Protein AF-0000000084022893 (afdb_homodimer)

Sequence (372 aa):
MKELNQHLAATLKRLRAEQGWSLDRCAQATGVSKAMLGQIERGESSPTVATLWKIAGGFNTSLSTFLEPVPEPGPGPLFRQPDRLRQQPAGDGMLVAPLFPFETRFGFEMMELTLLPGYQRQSDPHEPGVIEHVIVRQGELELLLEGHWQALAPGAAVRFNADQPHGYRNRSDSPVVFYNLIHYPAMKELNQHLAATLKRLRAEQGWSLDRCAQATGVSKAMLGQIERGESSPTVATLWKIAGGFNTSLSTFLEPVPEPGPGPLFRQPDRLRQQPAGDGMLVAPLFPFETRFGFEMMELTLLPGYQRQSDPHEPGVIEHVIVRQGELELLLEGHWQALAPGAAVRFNADQPHGYRNRSDSPVVFYNLIHYPA

Structure (mmCIF, N/CA/C/O backbone):
data_AF-0000000084022893-model_v1
#
loop_
_entity.id
_entity.type
_entity.pdbx_description
1 polymer 'XRE family transcriptional regulator'
#
loop_
_atom_site.group_PDB
_atom_site.id
_atom_site.type_symbol
_atom_site.label_atom_id
_atom_site.label_alt_id
_atom_site.label_comp_id
_atom_site.label_asym_id
_atom_site.label_entity_id
_atom_site.label_seq_id
_atom_site.pdbx_PDB_ins_code
_atom_site.Cartn_x
_atom_site.Cartn_y
_atom_site.Cartn_z
_atom_site.occupancy
_atom_site.B_iso_or_equiv
_atom_site.auth_seq_id
_atom_site.auth_comp_id
_atom_site.auth_asym_id
_atom_site.auth_atom_id
_atom_site.pdbx_PDB_model_num
ATOM 1 N N . MET A 1 1 ? 13.117 19.516 11.57 1 56.72 1 MET A N 1
ATOM 2 C CA . MET A 1 1 ? 11.93 20.281 11.945 1 56.72 1 MET A CA 1
ATOM 3 C C . MET A 1 1 ? 11.914 21.641 11.25 1 56.72 1 MET A C 1
ATOM 5 O O . MET A 1 1 ? 10.898 22.031 10.664 1 56.72 1 MET A O 1
ATOM 9 N N . LYS A 1 2 ? 13.102 22.234 11.219 1 61.09 2 LYS A N 1
ATOM 10 C CA . LYS A 1 2 ? 13.164 23.531 10.562 1 61.09 2 LYS A CA 1
ATOM 11 C C . LYS A 1 2 ? 12.922 23.406 9.062 1 61.09 2 LYS A C 1
ATOM 13 O O . LYS A 1 2 ? 12.18 24.203 8.477 1 61.09 2 LYS A O 1
ATOM 18 N N . GLU A 1 3 ? 13.414 22.344 8.602 1 77.44 3 GLU A N 1
ATOM 19 C CA . GLU A 1 3 ? 13.312 22.141 7.16 1 77.44 3 GLU A CA 1
ATOM 20 C C . GLU A 1 3 ? 11.891 21.781 6.75 1 77.44 3 GLU A C 1
ATOM 22 O O . GLU A 1 3 ? 11.391 22.266 5.734 1 77.44 3 GLU A O 1
ATOM 27 N N . LEU A 1 4 ? 11.219 21.031 7.578 1 81.75 4 LEU A N 1
ATOM 28 C CA . LEU A 1 4 ? 9.836 20.656 7.297 1 81.75 4 LEU A CA 1
ATOM 29 C C . LEU A 1 4 ? 8.922 21.875 7.359 1 81.75 4 LEU A C 1
ATOM 31 O O . LEU A 1 4 ? 8.086 22.078 6.473 1 81.75 4 LEU A O 1
ATOM 35 N N . ASN A 1 5 ? 9.148 22.703 8.328 1 85.44 5 ASN A N 1
ATOM 36 C CA . ASN A 1 5 ? 8.32 23.891 8.484 1 85.44 5 ASN A CA 1
ATOM 37 C C . ASN A 1 5 ? 8.5 24.859 7.324 1 85.44 5 ASN A C 1
ATOM 39 O O . ASN A 1 5 ? 7.535 25.484 6.879 1 85.44 5 ASN A O 1
ATOM 43 N N . GLN A 1 6 ? 9.703 24.922 6.941 1 89.12 6 GLN A N 1
ATOM 44 C CA . GLN A 1 6 ? 9.977 25.797 5.809 1 89.12 6 GLN A CA 1
ATOM 45 C C . GLN A 1 6 ? 9.289 25.297 4.543 1 89.12 6 GLN A C 1
ATOM 47 O O . GLN A 1 6 ? 8.703 26.062 3.791 1 89.12 6 GLN A O 1
ATOM 52 N N . HIS A 1 7 ? 9.383 24.047 4.332 1 91.38 7 HIS A N 1
ATOM 53 C CA . HIS A 1 7 ? 8.719 23.469 3.168 1 91.38 7 HIS A CA 1
ATOM 54 C C . HIS A 1 7 ? 7.207 23.641 3.25 1 91.38 7 HIS A C 1
ATOM 56 O O . HIS A 1 7 ? 6.562 24 2.262 1 91.38 7 HIS A O 1
ATOM 62 N N . LEU A 1 8 ? 6.719 23.406 4.402 1 91.81 8 LEU A N 1
ATOM 63 C CA . LEU A 1 8 ? 5.281 23.531 4.625 1 91.81 8 LEU A CA 1
ATOM 64 C C . LEU A 1 8 ? 4.809 24.953 4.324 1 91.81 8 LEU A C 1
ATOM 66 O O . LEU A 1 8 ? 3.814 25.141 3.621 1 91.81 8 LEU A O 1
ATOM 70 N N . ALA A 1 9 ? 5.559 25.844 4.867 1 94.25 9 ALA A N 1
ATOM 71 C CA . ALA A 1 9 ? 5.223 27.25 4.688 1 94.25 9 ALA A CA 1
ATOM 72 C C . ALA A 1 9 ? 5.262 27.625 3.211 1 94.25 9 ALA A C 1
ATOM 74 O O . ALA A 1 9 ? 4.316 28.234 2.695 1 94.25 9 ALA A O 1
ATOM 75 N N . ALA A 1 10 ? 6.285 27.266 2.566 1 95.31 10 ALA A N 1
ATOM 76 C CA . ALA A 1 10 ? 6.465 27.594 1.156 1 95.31 10 ALA A CA 1
ATOM 77 C C . ALA A 1 10 ? 5.383 26.938 0.298 1 95.31 10 ALA A C 1
ATOM 79 O O . ALA A 1 10 ? 4.871 27.562 -0.637 1 95.31 10 ALA A O 1
ATOM 80 N N . THR A 1 11 ? 5.074 25.734 0.589 1 95.5 11 THR A N 1
ATOM 81 C CA . THR A 1 11 ? 4.066 25 -0.163 1 95.5 11 THR A CA 1
ATOM 82 C C . THR A 1 11 ? 2.691 25.625 0.011 1 95.5 11 THR A C 1
ATOM 84 O O . THR A 1 11 ? 1.967 25.828 -0.966 1 95.5 11 THR A O 1
ATOM 87 N N . LEU A 1 12 ? 2.352 25.938 1.246 1 96.5 12 LEU A N 1
ATOM 88 C CA . LEU A 1 12 ? 1.066 26.578 1.516 1 96.5 12 LEU A CA 1
ATOM 89 C C . LEU A 1 12 ? 0.948 27.906 0.771 1 96.5 12 LEU A C 1
ATOM 91 O O . LEU A 1 12 ? -0.064 28.172 0.117 1 96.5 12 LEU A O 1
ATOM 95 N N . LYS A 1 13 ? 1.979 28.672 0.858 1 96.81 13 LYS A N 1
ATOM 96 C CA . LYS A 1 13 ? 1.992 29.969 0.178 1 96.81 13 LYS A CA 1
ATOM 97 C C . LYS A 1 13 ? 1.827 29.797 -1.329 1 96.81 13 LYS A C 1
ATOM 99 O O . LYS A 1 13 ? 1.038 30.5 -1.957 1 96.81 13 LYS A O 1
ATOM 104 N N . ARG A 1 14 ? 2.531 28.922 -1.866 1 97 14 ARG A N 1
ATOM 105 C CA . ARG A 1 14 ? 2.494 28.672 -3.303 1 97 14 ARG A CA 1
ATOM 106 C C . ARG A 1 14 ? 1.104 28.219 -3.746 1 97 14 ARG A C 1
ATOM 108 O O . ARG A 1 14 ? 0.551 28.766 -4.707 1 97 14 ARG A O 1
ATOM 115 N N . LEU A 1 15 ? 0.576 27.297 -3.084 1 97.12 15 LEU A N 1
ATOM 116 C CA . LEU A 1 15 ? -0.731 26.766 -3.457 1 97.12 15 LEU A CA 1
ATOM 117 C C . LEU A 1 15 ? -1.811 27.828 -3.316 1 97.12 15 LEU A C 1
ATOM 119 O O . LEU A 1 15 ? -2.691 27.938 -4.172 1 97.12 15 LEU A O 1
ATOM 123 N N . ARG A 1 16 ? -1.77 28.578 -2.199 1 97.81 16 ARG A N 1
ATOM 124 C CA . ARG A 1 16 ? -2.732 29.656 -2.006 1 97.81 16 ARG A CA 1
ATOM 125 C C . ARG A 1 16 ? -2.646 30.672 -3.141 1 97.81 16 ARG A C 1
ATOM 127 O O . ARG A 1 16 ? -3.672 31.094 -3.678 1 97.81 16 ARG A O 1
ATOM 134 N N . ALA A 1 17 ? -1.456 31.016 -3.537 1 97.62 17 ALA A N 1
ATOM 135 C CA . ALA A 1 17 ? -1.234 31.969 -4.633 1 97.62 17 ALA A CA 1
ATOM 136 C C . ALA A 1 17 ? -1.757 31.406 -5.953 1 97.62 17 ALA A C 1
ATOM 138 O O . ALA A 1 17 ? -2.379 32.125 -6.734 1 97.62 17 ALA A O 1
ATOM 139 N N . GLU A 1 18 ? -1.521 30.203 -6.195 1 97.5 18 GLU A N 1
ATOM 140 C CA . GLU A 1 18 ? -1.967 29.547 -7.426 1 97.5 18 GLU A CA 1
ATOM 141 C C . GLU A 1 18 ? -3.488 29.562 -7.535 1 97.5 18 GLU A C 1
ATOM 143 O O . GLU A 1 18 ? -4.035 29.641 -8.641 1 97.5 18 GLU A O 1
ATOM 148 N N . GLN A 1 19 ? -4.133 29.469 -6.422 1 97.06 19 GLN A N 1
ATOM 149 C CA . GLN A 1 19 ? -5.59 29.469 -6.398 1 97.06 19 GLN A CA 1
ATOM 150 C C . GLN A 1 19 ? -6.141 30.891 -6.387 1 97.06 19 GLN A C 1
ATOM 152 O O . GLN A 1 19 ? -7.352 31.094 -6.527 1 97.06 19 GLN A O 1
ATOM 157 N N . GLY A 1 20 ? -5.207 31.828 -6.121 1 97.56 20 GLY A N 1
ATOM 158 C CA . GLY A 1 20 ? -5.629 33.219 -5.98 1 97.56 20 GLY A CA 1
ATOM 159 C C . GLY A 1 20 ? -6.414 33.469 -4.707 1 97.56 20 GLY A C 1
ATOM 160 O O . GLY A 1 20 ? -7.297 34.344 -4.68 1 97.56 20 GLY A O 1
ATOM 161 N N . TRP A 1 21 ? -6.184 32.75 -3.744 1 97.81 21 TRP A N 1
ATOM 162 C CA . TRP A 1 21 ? -6.961 32.844 -2.516 1 97.81 21 TRP A CA 1
ATOM 163 C C . TRP A 1 21 ? -6.344 33.844 -1.555 1 97.81 21 TRP A C 1
ATOM 165 O O . TRP A 1 21 ? -5.121 33.906 -1.403 1 97.81 21 TRP A O 1
ATOM 175 N N . SER A 1 22 ? -7.168 34.625 -0.933 1 97.94 22 SER A N 1
ATOM 176 C CA . SER A 1 22 ? -6.777 35.312 0.301 1 97.94 22 SER A CA 1
ATO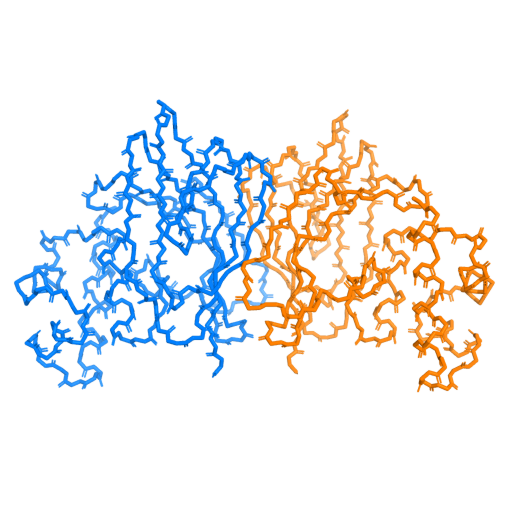M 177 C C . SER A 1 22 ? -6.66 34.312 1.457 1 97.94 22 SER A C 1
ATOM 179 O O . SER A 1 22 ? -7.051 33.156 1.331 1 97.94 22 SER A O 1
ATOM 181 N N . LEU A 1 23 ? -6.102 34.781 2.533 1 97.56 23 LEU A N 1
ATOM 182 C CA . LEU A 1 23 ? -6.055 33.938 3.715 1 97.56 23 LEU A CA 1
ATOM 183 C C . LEU A 1 23 ? -7.461 33.562 4.188 1 97.56 23 LEU A C 1
ATOM 185 O O . LEU A 1 23 ? -7.699 32.469 4.676 1 97.56 23 LEU A O 1
ATOM 189 N N . ASP A 1 24 ? -8.352 34.531 4.039 1 97.81 24 ASP A N 1
ATOM 190 C CA . ASP A 1 24 ? -9.734 34.312 4.43 1 97.81 24 ASP A CA 1
ATOM 191 C C . ASP A 1 24 ? -10.383 33.219 3.566 1 97.81 24 ASP A C 1
ATOM 193 O O . ASP A 1 24 ? -11.047 32.312 4.082 1 97.81 24 ASP A O 1
ATOM 197 N N . ARG A 1 25 ? -10.242 33.344 2.336 1 97.88 25 ARG A N 1
ATOM 198 C CA . ARG A 1 25 ? -10.789 32.344 1.421 1 97.88 25 ARG A CA 1
ATOM 199 C C . ARG A 1 25 ? -10.164 30.984 1.668 1 97.88 25 ARG A C 1
ATOM 201 O O . ARG A 1 25 ? -10.852 29.953 1.615 1 97.88 25 ARG A O 1
ATOM 208 N N . CYS A 1 26 ? -8.906 30.938 1.892 1 98.06 26 CYS A N 1
ATOM 209 C CA . CYS A 1 26 ? -8.195 29.703 2.197 1 98.06 26 CYS A CA 1
ATOM 210 C C . CYS A 1 26 ? -8.75 29.062 3.457 1 98.06 26 CYS A C 1
ATOM 212 O O . CYS A 1 26 ? -8.938 27.844 3.496 1 98.06 26 CYS A O 1
ATOM 214 N N . ALA A 1 27 ? -8.977 29.828 4.438 1 98.06 27 ALA A N 1
ATOM 215 C CA . ALA A 1 27 ? -9.547 29.344 5.691 1 98.06 27 ALA A CA 1
ATOM 216 C C . ALA A 1 27 ? -10.891 28.656 5.453 1 98.06 27 ALA A C 1
ATOM 218 O O . ALA A 1 27 ? -11.164 27.594 6.016 1 98.06 27 ALA A O 1
ATOM 219 N N . GLN A 1 28 ? -11.672 29.219 4.613 1 97.19 28 GLN A N 1
ATOM 220 C CA . GLN A 1 28 ? -12.977 28.656 4.285 1 97.19 28 GLN A CA 1
ATOM 221 C C . GLN A 1 28 ? -12.828 27.328 3.541 1 97.19 28 GLN A C 1
ATOM 223 O O . GLN A 1 28 ? -13.539 26.375 3.826 1 97.19 28 GLN A O 1
ATOM 228 N N . ALA A 1 29 ? -11.906 27.328 2.688 1 95.94 29 ALA A N 1
ATOM 229 C CA . ALA A 1 29 ? -11.711 26.156 1.841 1 95.94 29 ALA A CA 1
ATOM 230 C C . ALA A 1 29 ? -11.125 25 2.639 1 95.94 29 ALA A C 1
ATOM 232 O O . ALA A 1 29 ? -11.406 23.828 2.35 1 95.94 29 ALA A O 1
ATOM 233 N N . THR A 1 30 ? -10.312 25.25 3.623 1 95.38 30 THR A N 1
ATOM 234 C CA . THR A 1 30 ? -9.555 24.219 4.316 1 95.38 30 THR A CA 1
ATOM 235 C C . THR A 1 30 ? -10.203 23.875 5.652 1 95.38 30 THR A C 1
ATOM 237 O O . THR A 1 30 ? -9.914 22.828 6.242 1 95.38 30 THR A O 1
ATOM 240 N N . GLY A 1 31 ? -11 24.797 6.184 1 94.44 31 GLY A N 1
ATOM 241 C CA . GLY A 1 31 ? -11.562 24.625 7.516 1 94.44 31 GLY A CA 1
ATOM 242 C C . GLY A 1 31 ? -10.562 24.922 8.625 1 94.44 31 GLY A C 1
ATOM 243 O O . GLY A 1 31 ? -10.766 24.516 9.766 1 94.44 31 GLY A O 1
ATOM 244 N N . VAL A 1 32 ? -9.453 25.531 8.312 1 95.81 32 VAL A N 1
ATOM 245 C CA . VAL A 1 32 ? -8.43 25.953 9.266 1 95.81 32 VAL A CA 1
ATOM 246 C C . VAL A 1 32 ? -8.492 27.469 9.461 1 95.81 32 VAL A C 1
ATOM 248 O O . VAL A 1 32 ? -8.734 28.219 8.5 1 95.81 32 VAL A O 1
ATOM 251 N N . SER A 1 33 ? -8.266 27.891 10.602 1 96.5 33 SER A N 1
ATOM 252 C CA . SER A 1 33 ? -8.445 29.312 10.898 1 96.5 33 SER A CA 1
ATOM 253 C C . SER A 1 33 ? -7.445 30.156 10.125 1 96.5 33 SER A C 1
ATOM 255 O O . SER A 1 33 ? -6.332 29.719 9.836 1 96.5 33 SER A O 1
ATOM 257 N N . LYS A 1 34 ? -7.883 31.359 9.836 1 97.44 34 LYS A N 1
ATOM 258 C CA . LYS A 1 34 ? -7.027 32.344 9.156 1 97.44 34 LYS A CA 1
ATOM 259 C C . LYS A 1 34 ? -5.75 32.594 9.953 1 97.44 34 LYS A C 1
ATOM 261 O O . LYS A 1 34 ? -4.66 32.656 9.383 1 97.44 34 LYS A O 1
ATOM 266 N N . ALA A 1 35 ? -5.914 32.75 11.188 1 96.94 35 ALA A N 1
ATOM 267 C CA . ALA A 1 35 ? -4.773 33 12.07 1 96.94 35 ALA A CA 1
ATOM 268 C C . ALA A 1 35 ? -3.746 31.859 11.977 1 96.94 35 ALA A C 1
ATOM 270 O O . ALA A 1 35 ? -2.551 32.125 11.805 1 96.94 35 ALA A O 1
ATOM 271 N N . MET A 1 36 ? -4.191 30.688 12.031 1 95.44 36 MET A N 1
ATOM 272 C CA . MET A 1 36 ? -3.303 29.531 11.969 1 95.44 36 MET A CA 1
ATOM 273 C C . MET A 1 36 ? -2.617 29.438 10.609 1 95.44 36 MET A C 1
ATOM 275 O O . MET A 1 36 ? -1.411 29.203 10.531 1 95.44 36 MET A O 1
ATOM 279 N N . LEU A 1 37 ? -3.385 29.547 9.594 1 97.44 37 LEU A N 1
ATOM 280 C CA . LEU A 1 37 ? -2.822 29.531 8.25 1 97.44 37 LEU A CA 1
ATOM 281 C C . LEU A 1 37 ? -1.731 30.578 8.094 1 97.44 37 LEU A C 1
ATOM 283 O O . LEU A 1 37 ? -0.674 30.312 7.523 1 97.44 37 LEU A O 1
ATOM 287 N N . GLY A 1 38 ? -1.995 31.75 8.578 1 96.81 38 GLY A N 1
ATOM 288 C CA . GLY A 1 38 ? -1 32.812 8.547 1 96.81 38 GLY A CA 1
ATOM 289 C C . GLY A 1 38 ? 0.28 32.438 9.281 1 96.81 38 GLY A C 1
ATOM 290 O O . GLY A 1 38 ? 1.378 32.688 8.773 1 96.81 38 GLY A O 1
ATOM 291 N N . GLN A 1 39 ? 0.126 31.891 10.422 1 96 39 GLN A N 1
ATOM 292 C CA . GLN A 1 39 ? 1.279 31.484 11.219 1 96 39 GLN A CA 1
ATOM 293 C C . GLN A 1 39 ? 2.092 30.406 10.5 1 96 39 GLN A C 1
ATOM 295 O O . GLN A 1 39 ? 3.324 30.422 10.547 1 96 39 GLN A O 1
ATOM 300 N N . ILE A 1 40 ? 1.383 29.484 9.906 1 94.12 40 ILE A N 1
ATOM 301 C CA . ILE A 1 40 ? 2.045 28.422 9.172 1 94.12 40 ILE A CA 1
ATOM 302 C C . ILE A 1 40 ? 2.84 29 8.008 1 94.12 40 ILE A C 1
ATOM 304 O O . ILE A 1 40 ? 4.004 28.656 7.809 1 94.12 40 ILE A O 1
ATOM 308 N N . GLU A 1 41 ? 2.244 29.938 7.297 1 95.56 41 GLU A N 1
ATOM 309 C CA . GLU A 1 41 ? 2.893 30.531 6.129 1 95.56 41 GLU A CA 1
ATOM 310 C C . GLU A 1 41 ? 4.125 31.328 6.535 1 95.56 41 GLU A C 1
ATOM 312 O O . GLU A 1 41 ? 5.062 31.484 5.746 1 95.56 41 GLU A O 1
ATOM 317 N N . ARG A 1 42 ? 4.055 31.812 7.723 1 94.06 42 ARG A N 1
ATOM 318 C CA . ARG A 1 42 ? 5.184 32.594 8.203 1 94.06 42 ARG A CA 1
ATOM 319 C C . ARG A 1 42 ? 6.215 31.719 8.898 1 94.06 42 ARG A C 1
ATOM 321 O O . ARG A 1 42 ? 7.215 32.219 9.414 1 94.06 42 ARG A O 1
ATOM 328 N N . GLY A 1 43 ? 5.953 30.438 8.969 1 90 43 GLY A N 1
ATOM 329 C CA . GLY A 1 43 ? 6.875 29.516 9.594 1 90 43 GLY A CA 1
ATOM 330 C C . GLY A 1 43 ? 6.867 29.578 11.109 1 90 43 GLY A C 1
ATOM 331 O O . GLY A 1 43 ? 7.812 29.141 11.758 1 90 43 GLY A O 1
ATOM 332 N N . GLU A 1 44 ? 5.812 30.094 11.711 1 89.81 44 GLU A N 1
ATOM 333 C CA . GLU A 1 44 ? 5.742 30.344 13.148 1 89.81 44 GLU A CA 1
ATOM 334 C C . GLU A 1 44 ? 5.039 29.203 13.875 1 89.81 44 GLU A C 1
ATOM 336 O O . GLU A 1 44 ? 5.074 29.125 15.102 1 89.81 44 GLU A O 1
ATOM 341 N N . SER A 1 45 ? 4.316 28.453 13.117 1 85.88 45 SER A N 1
ATOM 342 C CA . SER A 1 45 ? 3.584 27.344 13.695 1 85.88 45 SER A CA 1
ATOM 343 C C . SER A 1 45 ? 3.781 26.062 12.883 1 85.88 45 SER A C 1
ATOM 345 O O . SER A 1 45 ? 3.914 26.125 11.656 1 85.88 45 SER A O 1
ATOM 347 N N . SER A 1 46 ? 3.93 25 13.609 1 84.81 46 SER A N 1
ATOM 348 C CA . SER A 1 46 ? 3.947 23.688 12.977 1 84.81 46 SER A CA 1
ATOM 349 C C . SER A 1 46 ? 2.609 22.969 13.148 1 84.81 46 SER A C 1
ATOM 351 O O . SER A 1 46 ? 2.207 22.656 14.273 1 84.81 46 SER A O 1
ATOM 353 N N . PRO A 1 47 ? 2 22.781 12.008 1 90.19 47 PRO A N 1
ATOM 354 C CA . PRO A 1 47 ? 0.692 22.141 12.125 1 90.19 47 PRO A CA 1
ATOM 355 C C . PRO A 1 47 ? 0.798 20.656 12.5 1 90.19 47 PRO A C 1
ATOM 357 O O . PRO A 1 47 ? 1.832 20.031 12.258 1 90.19 47 PRO A O 1
ATOM 360 N N . THR A 1 48 ? -0.298 20.188 13.148 1 87.38 48 THR A N 1
ATOM 361 C CA . THR A 1 48 ? -0.438 18.75 13.367 1 87.38 48 THR A CA 1
ATOM 362 C C . THR A 1 48 ? -0.712 18.031 12.047 1 87.38 48 THR A C 1
ATOM 364 O O . THR A 1 48 ? -1.039 18.656 11.039 1 87.38 48 THR A O 1
ATOM 367 N N . VAL A 1 49 ? -0.59 16.703 12.078 1 87.94 49 VAL A N 1
ATOM 368 C CA . VAL A 1 49 ? -0.902 15.906 10.898 1 87.94 49 VAL A CA 1
ATOM 369 C C . VAL A 1 49 ? -2.371 16.094 10.523 1 87.94 49 VAL A C 1
ATOM 371 O O . VAL A 1 49 ? -2.711 16.188 9.344 1 87.94 49 VAL A O 1
ATOM 374 N N . ALA A 1 50 ? -3.219 16.156 11.484 1 86.31 50 ALA A N 1
ATOM 375 C CA . ALA A 1 50 ? -4.648 16.359 11.25 1 86.31 50 ALA A CA 1
ATOM 376 C C . ALA A 1 50 ? -4.906 17.672 10.523 1 86.31 50 ALA A C 1
ATOM 378 O O . ALA A 1 50 ? -5.68 17.719 9.562 1 86.31 50 ALA A O 1
ATOM 379 N N . THR A 1 51 ? -4.281 18.688 10.953 1 89.88 51 THR A N 1
ATOM 380 C CA . THR A 1 51 ? -4.418 20 10.336 1 89.88 51 THR A CA 1
ATOM 381 C C . THR A 1 51 ? -3.895 19.969 8.898 1 89.88 51 THR A C 1
ATOM 383 O O . THR A 1 51 ? -4.52 20.531 7.996 1 89.88 51 THR A O 1
ATOM 386 N N . LEU A 1 52 ? -2.789 19.344 8.734 1 91.38 52 LEU A N 1
ATOM 387 C CA . LEU A 1 52 ? -2.209 19.234 7.398 1 91.38 52 LEU A CA 1
ATOM 388 C C . LEU A 1 52 ? -3.148 18.5 6.453 1 91.38 52 LEU A C 1
ATOM 390 O O . LEU A 1 52 ? -3.266 18.859 5.277 1 91.38 52 LEU A O 1
ATOM 394 N N . TRP A 1 53 ? -3.787 17.5 6.945 1 90.94 53 TRP A N 1
ATOM 395 C CA . TRP A 1 53 ? -4.75 16.766 6.129 1 90.94 53 TRP A CA 1
ATOM 396 C C . TRP A 1 53 ? -5.914 17.656 5.723 1 90.94 53 TRP A C 1
ATOM 398 O O . TRP A 1 53 ? -6.402 17.578 4.594 1 90.94 53 TRP A O 1
ATOM 408 N N . LYS A 1 54 ? -6.359 18.484 6.633 1 91.5 54 LYS A N 1
ATOM 409 C CA . LYS A 1 54 ? -7.41 19.453 6.309 1 91.5 54 LYS A CA 1
ATOM 410 C C . LYS A 1 54 ? -6.965 20.406 5.199 1 91.5 54 LYS A C 1
ATOM 412 O O . LYS A 1 54 ? -7.707 20.641 4.246 1 91.5 54 LYS A O 1
ATOM 417 N N . ILE A 1 55 ? -5.797 20.891 5.43 1 94.69 55 ILE A N 1
ATOM 418 C CA . ILE A 1 55 ? -5.258 21.828 4.453 1 94.69 55 ILE A CA 1
ATOM 419 C C . ILE A 1 55 ? -5.137 21.141 3.092 1 94.69 55 ILE A C 1
ATOM 421 O O . ILE A 1 55 ? -5.566 21.688 2.074 1 94.69 55 ILE A O 1
ATOM 425 N N . ALA A 1 56 ? -4.578 20 3.074 1 94.81 56 ALA A N 1
ATOM 426 C CA . ALA A 1 56 ? -4.434 19.234 1.834 1 94.81 56 ALA A CA 1
ATOM 427 C C . ALA A 1 56 ? -5.785 19.016 1.164 1 94.81 56 ALA A C 1
ATOM 429 O O . ALA A 1 56 ? -5.918 19.172 -0.052 1 94.81 56 ALA A O 1
ATOM 430 N N . GLY A 1 57 ? -6.742 18.656 1.93 1 92.69 57 GLY A N 1
ATOM 431 C CA . GLY A 1 57 ? -8.086 18.469 1.406 1 92.69 57 GLY A CA 1
ATOM 432 C C . GLY A 1 57 ? -8.656 19.734 0.766 1 92.69 57 GLY A C 1
ATOM 433 O O . GLY A 1 57 ? -9.219 19.672 -0.326 1 92.69 57 GLY A O 1
ATOM 434 N N . GLY A 1 58 ? -8.508 20.797 1.444 1 93.69 58 GLY A N 1
ATOM 435 C CA . GLY A 1 58 ? -8.992 22.062 0.921 1 93.69 58 GLY A CA 1
ATOM 436 C C . GLY A 1 58 ? -8.391 22.422 -0.421 1 93.69 58 GLY A C 1
ATOM 437 O O . GLY A 1 58 ? -9.047 23.062 -1.251 1 93.69 58 GLY A O 1
ATOM 438 N N . PHE A 1 59 ? -7.145 22.047 -0.601 1 95.5 59 PHE A N 1
ATOM 439 C CA . PHE A 1 59 ? -6.449 22.359 -1.847 1 95.5 59 PHE A CA 1
ATOM 440 C C . PHE A 1 59 ? -6.613 21.219 -2.85 1 95.5 59 PHE A C 1
ATOM 442 O O . PHE A 1 59 ? -6.059 21.266 -3.947 1 95.5 59 PHE A O 1
ATOM 449 N N . ASN A 1 60 ? -7.363 20.172 -2.477 1 92.62 60 ASN A N 1
ATOM 450 C CA . ASN A 1 60 ? -7.535 18.984 -3.314 1 92.62 60 ASN A CA 1
ATOM 451 C C . ASN A 1 60 ? -6.195 18.406 -3.742 1 92.62 60 ASN A C 1
ATOM 453 O O . ASN A 1 60 ? -5.969 18.156 -4.93 1 92.62 60 ASN A O 1
ATOM 457 N N . THR A 1 61 ? -5.336 18.234 -2.777 1 93.94 61 THR A N 1
ATOM 458 C CA . THR A 1 61 ? -4.023 17.641 -3.016 1 93.94 61 THR A CA 1
ATOM 459 C C . THR A 1 61 ? -3.686 16.625 -1.937 1 93.94 61 THR A C 1
ATOM 461 O O . THR A 1 61 ? -4.496 16.359 -1.044 1 93.94 61 THR A O 1
ATOM 464 N N . SER A 1 62 ? -2.553 16.016 -2.061 1 94.12 62 SER A N 1
ATOM 465 C CA . SER A 1 62 ? -2.154 14.93 -1.163 1 94.12 62 SER A CA 1
ATOM 466 C C . SER A 1 62 ? -1.458 15.477 0.08 1 94.12 62 SER A C 1
ATOM 468 O O . SER A 1 62 ? -0.921 16.578 0.064 1 94.12 62 SER A O 1
ATOM 470 N N . LEU A 1 63 ? -1.473 14.75 1.183 1 93.25 63 LEU A N 1
ATOM 471 C CA . LEU A 1 63 ? -0.737 15.094 2.395 1 93.25 63 LEU A CA 1
ATOM 472 C C . LEU A 1 63 ? 0.757 15.203 2.111 1 93.25 63 LEU A C 1
ATOM 474 O O . LEU A 1 63 ? 1.422 16.125 2.605 1 93.25 63 LEU A O 1
ATOM 478 N N . SER A 1 64 ? 1.276 14.266 1.291 1 94.19 64 SER A N 1
ATOM 479 C CA . SER A 1 64 ? 2.713 14.211 1.037 1 94.19 64 SER A CA 1
ATOM 480 C C . SER A 1 64 ? 3.201 15.477 0.335 1 94.19 64 SER A C 1
ATOM 482 O O . SER A 1 64 ? 4.371 15.844 0.453 1 94.19 64 SER A O 1
ATOM 484 N N . THR A 1 65 ? 2.322 16.188 -0.355 1 93.25 65 THR A N 1
ATOM 485 C CA . THR A 1 65 ? 2.648 17.453 -0.983 1 93.25 65 THR A CA 1
ATOM 486 C C . THR A 1 65 ? 3.182 18.453 0.048 1 93.25 65 THR A C 1
ATOM 488 O O . THR A 1 65 ? 4.059 19.266 -0.257 1 93.25 65 THR A O 1
ATOM 491 N N . PHE A 1 66 ? 2.732 18.359 1.279 1 92.31 66 PHE A N 1
ATOM 492 C CA . PHE A 1 66 ? 3.105 19.297 2.328 1 92.31 66 PHE A CA 1
ATOM 493 C C . PHE A 1 66 ? 4.27 18.766 3.15 1 92.31 66 PHE A C 1
ATOM 495 O O . PHE A 1 66 ? 4.914 19.516 3.891 1 92.31 66 PHE A O 1
ATOM 502 N N . LEU A 1 67 ? 4.531 17.469 3.051 1 90.5 67 LEU A N 1
ATOM 503 C CA . LEU A 1 67 ? 5.531 16.859 3.916 1 90.5 67 LEU A CA 1
ATOM 504 C C . LEU A 1 67 ? 6.91 16.891 3.26 1 90.5 67 LEU A C 1
ATOM 506 O O . LEU A 1 67 ? 7.926 16.969 3.949 1 90.5 67 LEU A O 1
ATOM 510 N N . GLU A 1 68 ? 6.969 16.734 2.002 1 87.31 68 GLU A N 1
ATOM 511 C CA . GLU A 1 68 ? 8.242 16.703 1.294 1 87.31 68 GLU A CA 1
ATOM 512 C C . GLU A 1 68 ? 8.07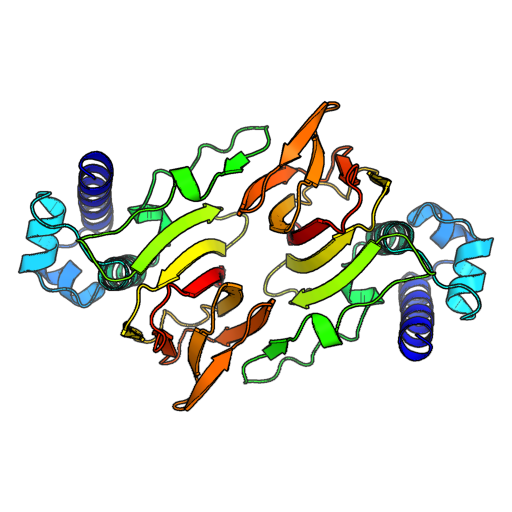 17.062 -0.177 1 87.31 68 GLU A C 1
ATOM 514 O O . GLU A 1 68 ? 6.965 16.953 -0.721 1 87.31 68 GLU A O 1
ATOM 519 N N . PRO A 1 69 ? 9.172 17.484 -0.74 1 81.75 69 PRO A N 1
ATOM 520 C CA . PRO A 1 69 ? 9.109 17.703 -2.188 1 81.75 69 PRO A CA 1
ATOM 521 C C . PRO A 1 69 ? 8.875 16.406 -2.967 1 81.75 69 PRO A C 1
ATOM 523 O O . PRO A 1 69 ? 9.305 15.328 -2.529 1 81.75 69 PRO A O 1
ATOM 526 N N . VAL A 1 70 ? 8.102 16.516 -4.09 1 73.06 70 VAL A N 1
ATOM 527 C CA . VAL A 1 70 ? 7.898 15.359 -4.945 1 73.06 70 VAL A CA 1
ATOM 528 C C . VAL A 1 70 ? 9.242 14.828 -5.434 1 73.06 70 VAL A C 1
ATOM 530 O O . VAL A 1 70 ? 10.062 15.586 -5.961 1 73.06 70 VAL A O 1
ATOM 533 N N . PRO A 1 71 ? 9.367 13.586 -5.074 1 71.31 71 PRO A N 1
ATOM 534 C CA . PRO A 1 71 ? 10.625 13.031 -5.582 1 71.31 71 PRO A CA 1
ATOM 535 C C . PRO A 1 71 ? 10.734 13.102 -7.102 1 71.31 71 PRO A C 1
ATOM 537 O O . PRO A 1 71 ? 9.727 12.93 -7.801 1 71.31 71 PRO A O 1
ATOM 540 N N . GLU A 1 72 ? 11.766 13.68 -7.645 1 67.62 72 GLU A N 1
ATOM 541 C CA . GLU A 1 72 ? 11.969 13.68 -9.086 1 67.62 72 GLU A CA 1
ATOM 542 C C . GLU A 1 72 ? 11.969 12.258 -9.641 1 67.62 72 GLU A C 1
ATOM 544 O O . GLU A 1 72 ? 12.57 11.359 -9.062 1 67.62 72 GLU A O 1
ATOM 549 N N . PRO A 1 73 ? 10.961 12.055 -10.547 1 65.25 73 PRO A N 1
ATOM 550 C CA . PRO A 1 73 ? 10.984 10.727 -11.164 1 65.25 73 PRO A CA 1
ATOM 551 C C . PRO A 1 73 ? 12.359 10.344 -11.695 1 65.25 73 PRO A C 1
ATOM 553 O O . PRO A 1 73 ? 12.984 11.117 -12.422 1 65.25 73 PRO A O 1
ATOM 556 N N . GLY A 1 74 ? 13.094 9.664 -10.906 1 62.97 74 GLY A N 1
ATOM 557 C CA . GLY A 1 74 ? 14.305 9.109 -11.5 1 62.97 74 GLY A CA 1
ATOM 558 C C . GLY A 1 74 ? 14.117 7.699 -12.031 1 62.97 74 GLY A C 1
ATOM 559 O O . GLY A 1 74 ? 13.086 7.07 -11.789 1 62.97 74 GLY A O 1
ATOM 560 N N . PRO A 1 75 ? 14.961 7.32 -13.086 1 67.56 75 PRO A N 1
ATOM 561 C CA . PRO A 1 75 ? 14.836 6.004 -13.719 1 67.56 75 PRO A CA 1
ATOM 562 C C . PRO A 1 75 ? 15.031 4.852 -12.734 1 67.56 75 PRO A C 1
ATOM 564 O O . PRO A 1 75 ? 14.602 3.73 -13.008 1 67.56 75 PRO A O 1
ATOM 567 N N . GLY A 1 76 ? 15.5 5.156 -11.578 1 85.25 76 GLY A N 1
ATOM 568 C CA . GLY A 1 76 ? 15.867 4.051 -10.711 1 85.25 76 GLY A CA 1
ATOM 569 C C . GLY A 1 76 ? 14.891 3.828 -9.578 1 85.25 76 GLY A C 1
ATOM 570 O O . GLY A 1 76 ? 13.844 4.48 -9.508 1 85.25 76 GLY A O 1
ATOM 571 N N . PRO A 1 77 ? 15.219 2.768 -8.836 1 93.19 77 PRO A N 1
ATOM 572 C CA . PRO A 1 77 ? 14.375 2.461 -7.676 1 93.19 77 PRO A CA 1
ATOM 573 C C . PRO A 1 77 ? 14.383 3.576 -6.633 1 93.19 77 PRO A C 1
ATOM 575 O O . PRO A 1 77 ? 15.359 4.328 -6.531 1 93.19 77 PRO A O 1
ATOM 578 N N . LEU A 1 78 ? 13.305 3.822 -6.055 1 93.44 78 LEU A N 1
ATOM 579 C CA . LEU A 1 78 ? 13.188 4.727 -4.914 1 93.44 78 LEU A CA 1
ATOM 580 C C . LEU A 1 78 ? 13.289 3.959 -3.602 1 93.44 78 LEU A C 1
ATOM 582 O O . LEU A 1 78 ? 12.438 3.119 -3.301 1 93.44 78 LEU A O 1
ATOM 586 N N . PHE A 1 79 ? 14.344 4.199 -2.793 1 94.44 79 PHE A N 1
ATOM 587 C CA . PHE A 1 79 ? 14.523 3.572 -1.487 1 94.44 79 PHE A CA 1
ATOM 588 C C . PHE A 1 79 ? 14.109 4.52 -0.37 1 94.44 79 PHE A C 1
ATOM 590 O O . PHE A 1 79 ? 14.477 5.695 -0.376 1 94.44 79 PHE A O 1
ATOM 597 N N . ARG A 1 80 ? 13.336 3.979 0.566 1 95 80 ARG A N 1
ATOM 598 C CA . ARG A 1 80 ? 12.852 4.766 1.696 1 95 80 ARG A CA 1
ATOM 599 C C . ARG A 1 80 ? 13.086 4.031 3.014 1 95 80 ARG A C 1
ATOM 601 O O . ARG A 1 80 ? 12.898 2.816 3.094 1 95 80 ARG A O 1
ATOM 608 N N . GLN A 1 81 ? 13.469 4.781 4.008 1 94.12 81 GLN A N 1
ATOM 609 C CA . GLN A 1 81 ? 13.633 4.277 5.367 1 94.12 81 GLN A CA 1
ATOM 610 C C . GLN A 1 81 ? 12.789 5.078 6.355 1 94.12 81 GLN A C 1
ATOM 612 O O . GLN A 1 81 ? 13.055 6.258 6.59 1 94.12 81 GLN A O 1
ATOM 617 N N . PRO A 1 82 ? 11.828 4.359 6.926 1 92.31 82 PRO A N 1
ATOM 618 C CA . PRO A 1 82 ? 10.906 5.117 7.773 1 92.31 82 PRO A CA 1
ATOM 619 C C . PRO A 1 82 ? 11.609 5.84 8.914 1 92.31 82 PRO A C 1
ATOM 621 O O . PRO A 1 82 ? 11.203 6.938 9.305 1 92.31 82 PRO A O 1
ATOM 624 N N . ASP A 1 83 ? 12.656 5.266 9.477 1 91.12 83 ASP A N 1
ATOM 625 C CA . ASP A 1 83 ? 13.367 5.879 10.594 1 91.12 83 ASP A CA 1
ATOM 626 C C . ASP A 1 83 ? 13.93 7.242 10.203 1 91.12 83 ASP A C 1
ATOM 628 O O . ASP A 1 83 ? 14 8.156 11.031 1 91.12 83 ASP A O 1
ATOM 632 N N . ARG A 1 84 ? 14.25 7.375 8.938 1 91 84 ARG A N 1
ATOM 633 C CA . ARG A 1 84 ? 14.812 8.625 8.445 1 91 84 ARG A CA 1
ATOM 634 C C . ARG A 1 84 ? 13.719 9.602 8.031 1 91 84 ARG A C 1
ATOM 636 O O . ARG A 1 84 ? 13.953 10.805 7.914 1 91 84 ARG A O 1
ATOM 643 N N . LEU A 1 85 ? 12.578 9.039 7.867 1 92 85 LEU A N 1
ATOM 644 C CA . LEU A 1 85 ? 11.516 9.836 7.273 1 92 85 LEU A CA 1
ATOM 645 C C . LEU A 1 85 ? 10.539 10.32 8.344 1 92 85 LEU A C 1
ATOM 647 O O . LEU A 1 85 ? 9.812 11.289 8.125 1 92 85 LEU A O 1
ATOM 651 N N . ARG A 1 86 ? 10.508 9.617 9.477 1 91.69 86 ARG A N 1
ATOM 652 C CA . ARG A 1 86 ? 9.516 9.898 10.508 1 91.69 86 ARG A CA 1
ATOM 653 C C . ARG A 1 86 ? 9.609 11.352 10.977 1 91.69 86 ARG A C 1
ATOM 655 O O . ARG A 1 86 ? 10.695 11.828 11.305 1 91.69 86 ARG A O 1
ATOM 662 N N . GLN A 1 87 ? 8.484 11.938 10.891 1 88.19 87 GLN A N 1
ATOM 663 C CA . GLN A 1 87 ? 8.344 13.297 11.391 1 88.19 87 GLN A CA 1
ATOM 664 C C . GLN A 1 87 ? 7.219 13.398 12.414 1 88.19 87 GLN A C 1
ATOM 666 O O . GLN A 1 87 ? 6.215 12.68 12.312 1 88.19 87 GLN A O 1
ATOM 671 N N . GLN A 1 88 ? 7.434 14.148 13.43 1 86.56 88 GLN A N 1
ATOM 672 C CA . GLN A 1 88 ? 6.398 14.469 14.406 1 86.56 88 GLN A CA 1
ATOM 673 C C . GLN A 1 88 ? 5.988 15.938 14.312 1 86.56 88 GLN A C 1
ATOM 675 O O . GLN A 1 88 ? 6.504 16.781 15.055 1 86.56 88 GLN A O 1
ATOM 680 N N . PRO A 1 89 ? 5.043 16.203 13.477 1 78.88 89 PRO A N 1
ATOM 681 C CA . PRO A 1 89 ? 4.594 17.594 13.367 1 78.88 89 PRO A CA 1
ATOM 682 C C . PRO A 1 89 ? 4.047 18.141 14.68 1 78.88 89 PRO A C 1
ATOM 684 O O . PRO A 1 89 ? 3.32 17.438 15.391 1 78.88 89 PRO A O 1
ATOM 687 N N . ALA A 1 90 ? 4.363 19.469 14.938 1 77 90 ALA A N 1
ATOM 688 C CA . ALA A 1 90 ? 3.861 20.297 16.016 1 77 90 ALA A CA 1
ATOM 689 C C . ALA A 1 90 ? 3.924 19.562 17.359 1 77 90 ALA A C 1
ATOM 691 O O . ALA A 1 90 ? 3.215 19.906 18.297 1 77 90 ALA A O 1
ATOM 692 N N . GLY A 1 91 ? 4.695 18.484 17.406 1 74.12 91 GLY A N 1
ATOM 693 C CA . GLY A 1 91 ? 4.754 17.734 18.641 1 74.12 91 GLY A CA 1
ATOM 694 C C . GLY A 1 91 ? 3.518 16.891 18.891 1 74.12 91 GLY A C 1
ATOM 695 O O . GLY A 1 91 ? 3.178 16.594 20.047 1 74.12 91 GLY A O 1
ATOM 696 N N . ASP A 1 92 ? 2.744 16.672 17.891 1 75.06 92 ASP A N 1
ATOM 697 C CA . ASP A 1 92 ? 1.521 15.883 17.969 1 75.06 92 ASP A CA 1
ATOM 698 C C . ASP A 1 92 ? 1.819 14.445 18.422 1 75.06 92 ASP A C 1
ATOM 700 O O . ASP A 1 92 ? 2.975 14.023 18.406 1 75.06 92 ASP A O 1
ATOM 704 N N . GLY A 1 93 ? 0.776 13.758 19 1 89.69 93 GLY A N 1
ATOM 705 C CA . GLY A 1 93 ? 0.839 12.359 19.406 1 89.69 93 GLY A CA 1
ATOM 706 C C . GLY A 1 93 ? 0.851 11.398 18.219 1 89.69 93 GLY A C 1
ATOM 707 O O . GLY A 1 93 ? 0.547 10.219 18.375 1 89.69 93 GLY A O 1
ATOM 708 N N . MET A 1 94 ? 1.123 11.969 17.031 1 93.12 94 MET A N 1
ATOM 709 C CA . MET A 1 94 ? 1.185 11.125 15.836 1 93.12 94 MET A CA 1
ATOM 710 C C . MET A 1 94 ? 2.418 11.461 15.008 1 93.12 94 MET A C 1
ATOM 712 O O . MET A 1 94 ? 2.754 12.633 14.828 1 93.12 94 MET A O 1
ATOM 716 N N . LEU A 1 95 ? 3.156 10.477 14.586 1 93.69 95 LEU A N 1
ATOM 717 C CA . LEU A 1 95 ? 4.27 10.625 13.656 1 93.69 95 LEU A CA 1
ATOM 718 C C . LEU A 1 95 ? 3.885 10.117 12.273 1 93.69 95 LEU A C 1
ATOM 720 O O . LEU A 1 95 ? 3.033 9.234 12.141 1 93.69 95 LEU A O 1
ATOM 724 N N . VAL A 1 96 ? 4.539 10.688 11.273 1 94.5 96 VAL A N 1
ATOM 725 C CA . VAL A 1 96 ? 4.254 10.305 9.891 1 94.5 96 VAL A CA 1
ATOM 726 C C . VAL A 1 96 ? 5.562 10.062 9.148 1 94.5 96 VAL A C 1
ATOM 728 O O . VAL A 1 96 ? 6.52 10.828 9.297 1 94.5 96 VAL A O 1
ATOM 731 N N . ALA A 1 97 ? 5.688 9.008 8.43 1 95.38 97 ALA A N 1
ATOM 732 C CA . ALA A 1 97 ? 6.754 8.719 7.477 1 95.38 97 ALA A CA 1
ATOM 733 C C . ALA A 1 97 ? 6.188 8.461 6.082 1 95.38 97 ALA A C 1
ATOM 735 O O . ALA A 1 97 ? 5.57 7.426 5.84 1 95.38 97 ALA A O 1
ATOM 736 N N . PRO A 1 98 ? 6.355 9.414 5.137 1 95.38 98 PRO A N 1
ATOM 737 C CA . PRO A 1 98 ? 5.848 9.195 3.777 1 95.38 98 PRO A CA 1
ATOM 738 C C . PRO A 1 98 ? 6.691 8.203 2.984 1 95.38 98 PRO A C 1
ATOM 740 O O . PRO A 1 98 ? 7.66 8.594 2.326 1 95.38 98 PRO A O 1
ATOM 743 N N . LEU A 1 99 ? 6.336 6.988 2.934 1 96.56 9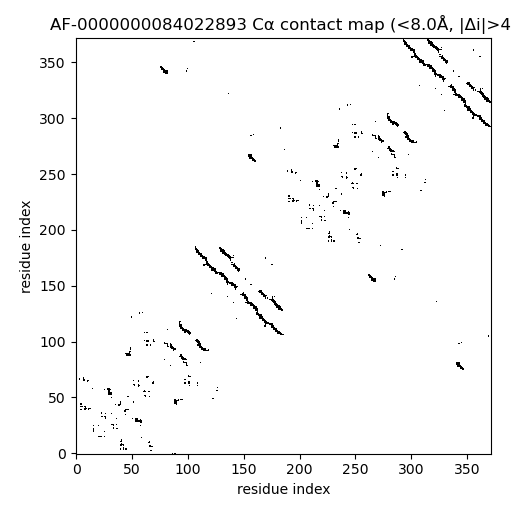9 LEU A N 1
ATOM 744 C CA . LEU A 1 99 ? 7.105 5.945 2.268 1 96.56 99 LEU A CA 1
ATOM 745 C C . LEU A 1 99 ? 7.055 6.117 0.752 1 96.56 99 LEU A C 1
ATOM 747 O O . LEU A 1 99 ? 8.094 6.141 0.091 1 96.56 99 LEU A O 1
ATOM 751 N N . PHE A 1 100 ? 5.867 6.246 0.25 1 96.25 100 PHE A N 1
ATOM 752 C CA . PHE A 1 100 ? 5.645 6.492 -1.17 1 96.25 100 PHE A CA 1
ATOM 753 C C . PHE A 1 100 ? 4.73 7.699 -1.373 1 96.25 100 PHE A C 1
ATOM 755 O O . PHE A 1 100 ? 3.506 7.562 -1.378 1 96.25 100 PHE A O 1
ATOM 762 N N . PRO A 1 101 ? 5.352 8.875 -1.626 1 95.25 101 PRO A N 1
ATOM 763 C CA . PRO A 1 101 ? 4.543 10.086 -1.825 1 95.25 101 PRO A CA 1
ATOM 764 C C . PRO A 1 101 ? 3.672 10.008 -3.076 1 95.25 101 PRO A C 1
ATOM 766 O O . PRO A 1 101 ? 3.938 9.203 -3.971 1 95.25 101 PRO A O 1
ATOM 769 N N . PHE A 1 102 ? 2.727 10.859 -3.121 1 95 102 PHE A N 1
ATOM 770 C CA . PHE A 1 102 ? 1.751 10.859 -4.203 1 95 102 PHE A CA 1
ATOM 771 C C . PHE A 1 102 ? 2.422 11.18 -5.535 1 95 102 PHE A C 1
ATOM 773 O O . PHE A 1 102 ? 3.227 12.109 -5.625 1 95 102 PHE A O 1
ATOM 780 N N . GLU A 1 103 ? 2.176 10.43 -6.477 1 91.44 103 GLU A N 1
ATOM 781 C CA . GLU A 1 103 ? 2.434 10.68 -7.895 1 91.44 103 GLU A CA 1
ATOM 782 C C . GLU A 1 103 ? 1.178 10.461 -8.727 1 91.44 103 GLU A C 1
ATOM 784 O O . GLU A 1 103 ? 0.456 9.484 -8.531 1 91.44 103 GLU A O 1
ATOM 789 N N . THR A 1 104 ? 0.905 11.281 -9.641 1 90.5 104 THR A N 1
ATOM 790 C CA . THR A 1 104 ? -0.315 11.258 -10.438 1 90.5 104 THR A CA 1
ATOM 791 C C . THR A 1 104 ? -0.485 9.914 -11.133 1 90.5 104 THR A C 1
ATOM 793 O O . THR A 1 104 ? -1.604 9.406 -11.258 1 90.5 104 THR A O 1
ATOM 796 N N . ARG A 1 105 ? 0.587 9.266 -11.516 1 89.75 105 ARG A N 1
ATOM 797 C CA . ARG A 1 105 ? 0.522 8.023 -12.289 1 89.75 105 ARG A CA 1
ATOM 798 C C . ARG A 1 105 ? -0.009 6.879 -11.43 1 89.75 105 ARG A C 1
ATOM 800 O O . ARG A 1 105 ? -0.514 5.887 -11.961 1 89.75 105 ARG A O 1
ATOM 807 N N . PHE A 1 106 ? 0.066 7.012 -10.102 1 93.38 106 PHE A N 1
ATOM 808 C CA . PHE A 1 106 ? -0.357 5.918 -9.234 1 93.38 106 PHE A CA 1
ATOM 809 C C . PHE A 1 106 ? -1.725 6.207 -8.633 1 93.38 106 PHE A C 1
ATOM 811 O O . PHE A 1 106 ? -2.516 5.289 -8.398 1 93.38 106 PHE A O 1
ATOM 818 N N . GLY A 1 107 ? -1.949 7.52 -8.344 1 93.94 107 GLY A N 1
ATOM 819 C CA . GLY A 1 107 ? -3.223 7.926 -7.773 1 93.94 107 GLY A CA 1
ATOM 820 C C . GLY A 1 107 ? -3.332 7.629 -6.289 1 93.94 107 GLY A C 1
ATOM 821 O O . GLY A 1 107 ? -4.434 7.621 -5.73 1 93.94 107 GLY A O 1
ATOM 822 N N . PHE A 1 108 ? -2.217 7.277 -5.633 1 96.56 108 PHE A N 1
ATOM 823 C CA . PHE A 1 108 ? -2.248 7.008 -4.203 1 96.56 108 PHE A CA 1
ATOM 824 C C . PHE A 1 108 ? -0.966 7.488 -3.533 1 96.56 108 PHE A C 1
ATOM 826 O O . PHE A 1 108 ? 0.02 7.785 -4.211 1 96.56 108 PHE A O 1
ATOM 833 N N . GLU A 1 109 ? -1.011 7.676 -2.271 1 96.88 109 GLU A N 1
ATOM 834 C CA . GLU A 1 109 ? 0.156 7.82 -1.405 1 96.88 109 GLU A CA 1
ATOM 835 C C . GLU A 1 109 ? 0.133 6.793 -0.276 1 96.88 109 GLU A C 1
ATOM 837 O O . GLU A 1 109 ? -0.933 6.301 0.101 1 96.88 109 GLU A O 1
ATOM 842 N N . MET A 1 110 ? 1.291 6.391 0.204 1 97.38 110 MET A N 1
ATOM 843 C CA . MET A 1 110 ? 1.418 5.414 1.28 1 97.38 110 MET A CA 1
ATOM 844 C C . MET A 1 110 ? 2.328 5.938 2.387 1 97.38 110 MET A C 1
ATOM 846 O O . MET A 1 110 ? 3.471 6.32 2.127 1 97.38 110 MET A O 1
ATOM 850 N N . MET A 1 111 ? 1.831 5.926 3.613 1 96.75 111 MET A N 1
ATOM 851 C CA . MET A 1 111 ? 2.592 6.414 4.762 1 96.75 111 MET A CA 1
ATOM 852 C C . MET A 1 111 ? 2.627 5.367 5.871 1 96.75 111 MET A C 1
ATOM 854 O O . MET A 1 111 ? 1.757 4.5 5.941 1 96.75 111 MET A O 1
ATOM 858 N N . GLU A 1 112 ? 3.662 5.391 6.645 1 97.81 112 GLU A N 1
ATOM 859 C CA . GLU A 1 112 ? 3.65 4.773 7.969 1 97.81 112 GLU A CA 1
ATOM 860 C C . GLU A 1 112 ? 3.25 5.777 9.047 1 97.81 112 GLU A C 1
ATOM 862 O O . GLU A 1 112 ? 3.844 6.852 9.148 1 97.81 112 GLU A O 1
ATOM 867 N N . LEU A 1 113 ? 2.264 5.496 9.797 1 96.62 113 LEU A N 1
ATOM 868 C CA . LEU A 1 113 ? 1.788 6.355 10.875 1 96.62 113 LEU A CA 1
ATOM 869 C C . LEU A 1 113 ? 2.059 5.719 12.234 1 96.62 113 LEU A C 1
ATOM 871 O O . LEU A 1 113 ? 1.9 4.508 12.406 1 96.62 113 LEU A O 1
ATOM 875 N N . THR A 1 114 ? 2.525 6.453 13.156 1 97 114 THR A N 1
ATOM 876 C CA . THR A 1 114 ? 2.734 6.035 14.539 1 97 114 THR A CA 1
ATOM 877 C C . THR A 1 114 ? 1.862 6.852 15.484 1 97 114 THR A C 1
ATOM 879 O O . THR A 1 114 ? 2 8.07 15.57 1 97 114 THR A O 1
ATOM 882 N N . LEU A 1 115 ? 0.946 6.211 16.125 1 97.06 115 LEU A N 1
ATOM 883 C CA . LEU A 1 115 ? 0.167 6.844 17.188 1 97.06 115 LEU A CA 1
ATOM 884 C C . LEU A 1 115 ? 0.831 6.637 18.531 1 97.06 115 LEU A C 1
ATOM 886 O O . LEU A 1 115 ? 1.032 5.5 18.969 1 97.06 115 LEU A O 1
ATOM 890 N N . LEU A 1 116 ? 1.177 7.688 19.203 1 96.75 116 LEU A N 1
ATOM 891 C CA . LEU A 1 116 ? 1.736 7.59 20.547 1 96.75 116 LEU A CA 1
ATOM 892 C C . LEU A 1 116 ? 0.663 7.191 21.562 1 96.75 116 LEU A C 1
ATOM 894 O O . LEU A 1 116 ? -0.53 7.223 21.25 1 96.75 116 LEU A O 1
ATOM 898 N N . PRO A 1 117 ? 1.091 6.75 22.734 1 97.31 117 PRO A N 1
ATOM 899 C CA . PRO A 1 117 ? 0.137 6.297 23.75 1 97.31 117 PRO A CA 1
ATOM 900 C C . PRO A 1 117 ? -0.942 7.336 24.047 1 97.31 117 PRO A C 1
ATOM 902 O O . PRO A 1 117 ? -0.632 8.516 24.25 1 97.31 117 PRO A O 1
ATOM 905 N N . GLY A 1 118 ? -2.172 6.891 23.969 1 96 118 GLY A N 1
ATOM 906 C CA . GLY A 1 118 ? -3.291 7.734 24.359 1 96 118 GLY A CA 1
ATOM 907 C C . GLY A 1 118 ? -3.807 8.609 23.234 1 96 118 GLY A C 1
ATOM 908 O O . GLY A 1 118 ? -4.836 9.266 23.375 1 96 118 GLY A O 1
ATOM 909 N N . TYR A 1 119 ? -3.203 8.578 22.094 1 95.31 119 TYR A N 1
ATOM 910 C CA . TYR A 1 119 ? -3.598 9.438 20.984 1 95.31 119 TYR A CA 1
ATOM 911 C C . TYR A 1 119 ? -4.961 9.031 20.438 1 95.31 119 TYR A C 1
ATOM 913 O O . TYR A 1 119 ? -5.262 7.84 20.312 1 95.31 119 TYR A O 1
ATOM 921 N N . GLN A 1 120 ? -5.816 9.984 20.141 1 94.69 120 GLN A N 1
ATOM 922 C CA . GLN A 1 120 ? -7.117 9.773 19.516 1 94.69 120 GLN A CA 1
ATOM 923 C C . GLN A 1 120 ? -7.453 10.914 18.547 1 94.69 120 GLN A C 1
ATOM 925 O O . GLN A 1 120 ? -7.203 12.086 18.859 1 94.69 120 GLN A O 1
ATOM 930 N N . ARG A 1 121 ? -8.016 10.469 17.422 1 91.19 121 ARG A N 1
ATOM 931 C CA . ARG A 1 121 ? -8.438 11.461 16.438 1 91.19 121 ARG A CA 1
ATOM 932 C C . ARG A 1 121 ? -9.68 11 15.688 1 91.19 121 ARG A C 1
ATOM 934 O O . ARG A 1 121 ? -9.781 9.828 15.305 1 91.19 121 ARG A O 1
ATOM 941 N N . GLN A 1 122 ? -10.547 11.875 15.57 1 90.06 122 GLN A N 1
ATOM 942 C CA . GLN A 1 122 ? -11.695 11.695 14.688 1 90.06 122 GLN A CA 1
ATOM 943 C C . GLN A 1 122 ? -11.609 12.633 13.484 1 90.06 122 GLN A C 1
ATOM 945 O O . GLN A 1 122 ? -11.469 13.844 13.648 1 90.06 122 GLN A O 1
ATOM 950 N N . SER A 1 123 ? -11.578 12.062 12.359 1 83 123 SER A N 1
ATOM 951 C CA . SER A 1 123 ? -11.391 12.82 11.133 1 83 123 SER A CA 1
ATOM 952 C C . SER A 1 123 ? -12.734 13.148 10.477 1 83 123 SER A C 1
ATOM 954 O O . SER A 1 123 ? -13.641 12.312 10.453 1 83 123 SER A O 1
ATOM 956 N N . ASP A 1 124 ? -12.758 14.344 9.992 1 82.69 124 ASP A N 1
ATOM 957 C CA . ASP A 1 124 ? -13.852 14.68 9.078 1 82.69 124 ASP A CA 1
ATOM 958 C C . ASP A 1 124 ? -13.727 13.891 7.77 1 82.69 124 ASP A C 1
ATOM 960 O O . ASP A 1 124 ? -12.633 13.43 7.418 1 82.69 124 ASP A O 1
ATOM 964 N N . PRO A 1 125 ? -14.883 13.766 7.094 1 89.12 125 PRO A N 1
ATOM 965 C CA . PRO A 1 125 ? -14.82 13.086 5.797 1 89.12 125 PRO A CA 1
ATOM 966 C C . PRO A 1 125 ? -13.82 13.727 4.84 1 89.12 125 PRO A C 1
ATOM 968 O O . PRO A 1 125 ? -13.695 14.953 4.797 1 89.12 125 PRO A O 1
ATOM 971 N N . HIS A 1 126 ? -13.07 12.836 4.199 1 90.06 126 HIS A N 1
ATOM 972 C CA . HIS A 1 126 ? -12.289 13.305 3.062 1 90.06 126 HIS A CA 1
ATOM 973 C C . HIS A 1 126 ? -13.188 13.656 1.884 1 90.06 126 HIS A C 1
ATOM 975 O O . HIS A 1 126 ? -14.414 13.602 1.997 1 90.06 126 HIS A O 1
ATOM 981 N N . GLU A 1 127 ? -12.57 14.172 0.852 1 88.06 127 GLU A N 1
ATOM 982 C CA . GLU A 1 127 ? -13.32 14.453 -0.37 1 88.06 127 GLU A CA 1
ATOM 983 C C . GLU A 1 127 ? -14 13.203 -0.907 1 88.06 127 GLU A C 1
ATOM 985 O O . GLU A 1 127 ? -13.555 12.086 -0.645 1 88.06 127 GLU A O 1
ATOM 990 N N . PRO A 1 128 ? -15.062 13.391 -1.706 1 91 128 PRO A N 1
ATOM 991 C CA . PRO A 1 128 ? -15.797 12.242 -2.238 1 91 128 PRO A CA 1
ATOM 992 C C . PRO A 1 128 ? -14.914 11.289 -3.043 1 91 128 PRO A C 1
ATOM 994 O O . PRO A 1 128 ? -14.094 11.734 -3.852 1 91 128 PRO A O 1
ATOM 997 N N . GLY A 1 129 ? -15.008 9.992 -2.738 1 92.75 129 GLY A N 1
ATOM 998 C CA . GLY A 1 129 ? -14.328 8.977 -3.525 1 92.75 129 GLY A CA 1
ATOM 999 C C . GLY A 1 129 ? -12.984 8.578 -2.949 1 92.75 129 GLY A C 1
ATOM 1000 O O . GLY A 1 129 ? -12.352 7.637 -3.436 1 92.75 129 GLY A O 1
ATOM 1001 N N . VAL A 1 130 ? -12.477 9.281 -1.957 1 94.44 130 VAL A N 1
ATOM 1002 C CA . VAL A 1 130 ? -11.203 8.938 -1.338 1 94.44 130 VAL A CA 1
ATOM 1003 C C . VAL A 1 130 ? -11.344 7.629 -0.562 1 94.44 130 VAL A C 1
ATOM 1005 O O . VAL A 1 130 ? -12.312 7.438 0.177 1 94.44 130 VAL A O 1
ATOM 1008 N N . ILE A 1 131 ? -10.438 6.699 -0.802 1 96.12 131 ILE A N 1
ATOM 1009 C CA . ILE A 1 131 ? -10.445 5.391 -0.159 1 96.12 131 ILE A CA 1
ATOM 1010 C C . ILE A 1 131 ? -9.164 5.199 0.642 1 96.12 131 ILE A C 1
ATOM 1012 O O . ILE A 1 131 ? -8.07 5.539 0.175 1 96.12 131 ILE A O 1
ATOM 1016 N N . GLU A 1 132 ? -9.273 4.668 1.855 1 97.25 132 GLU A N 1
ATOM 1017 C CA . GLU A 1 132 ? -8.102 4.355 2.676 1 97.25 132 GLU A CA 1
ATOM 1018 C C . GLU A 1 132 ? -7.918 2.846 2.814 1 97.25 132 GLU A C 1
ATOM 1020 O O . GLU A 1 132 ? -8.891 2.105 2.955 1 97.25 132 GLU A O 1
ATOM 1025 N N . HIS A 1 133 ? -6.746 2.318 2.682 1 98.25 133 HIS A N 1
ATOM 1026 C CA . HIS A 1 133 ? -6.281 0.967 2.979 1 98.25 133 HIS A CA 1
ATOM 1027 C C . HIS A 1 133 ? -5.332 0.962 4.172 1 98.25 133 HIS A C 1
ATOM 1029 O O . HIS A 1 133 ? -4.242 1.535 4.102 1 98.25 133 HIS A O 1
ATOM 1035 N N . VAL A 1 134 ? -5.734 0.33 5.254 1 98.44 134 VAL A N 1
ATOM 1036 C CA . VAL A 1 134 ? -4.98 0.359 6.504 1 98.44 134 VAL A CA 1
ATOM 1037 C C . VAL A 1 134 ? -4.461 -1.04 6.824 1 98.44 134 VAL A C 1
ATOM 1039 O O . VAL A 1 134 ? -5.18 -2.029 6.672 1 98.44 134 VAL A O 1
ATOM 1042 N N . ILE A 1 135 ? -3.213 -1.149 7.18 1 98.56 135 ILE A N 1
ATOM 1043 C CA . ILE A 1 135 ? -2.611 -2.389 7.664 1 98.56 135 ILE A CA 1
ATOM 1044 C C . ILE A 1 135 ? -1.886 -2.129 8.984 1 98.56 135 ILE A C 1
ATOM 1046 O O . ILE A 1 135 ? -0.958 -1.32 9.039 1 98.56 135 ILE A O 1
ATOM 1050 N N . VAL A 1 136 ? -2.238 -2.861 10.016 1 98.5 136 VAL A N 1
ATOM 1051 C CA . VAL A 1 136 ? -1.612 -2.66 11.32 1 98.5 136 VAL A CA 1
ATOM 1052 C C . VAL A 1 136 ? -0.277 -3.398 11.375 1 98.5 136 VAL A C 1
ATOM 1054 O O . VAL A 1 136 ? -0.212 -4.598 11.086 1 98.5 136 VAL A O 1
ATOM 1057 N N . ARG A 1 137 ? 0.739 -2.699 11.664 1 97.19 137 ARG A N 1
ATOM 1058 C CA . ARG A 1 137 ? 2.072 -3.287 11.742 1 97.19 137 ARG A CA 1
ATOM 1059 C C . ARG A 1 137 ? 2.408 -3.703 13.172 1 97.19 137 ARG A C 1
ATOM 1061 O O . ARG A 1 137 ? 2.936 -4.793 13.391 1 97.19 137 ARG A O 1
ATOM 1068 N N . GLN A 1 138 ? 2.18 -2.834 14.086 1 97.06 138 GLN A N 1
ATOM 1069 C CA . GLN A 1 138 ? 2.564 -3.039 15.484 1 97.06 138 GLN A CA 1
ATOM 1070 C C . GLN A 1 138 ? 1.531 -2.441 16.438 1 97.06 138 GLN A C 1
ATOM 1072 O O . GLN A 1 138 ? 1.012 -1.351 16.188 1 97.06 138 GLN A O 1
ATOM 1077 N N . GLY A 1 139 ? 1.274 -3.168 17.547 1 97.56 139 GLY A N 1
ATOM 1078 C CA . GLY A 1 139 ? 0.305 -2.693 18.516 1 97.56 139 GLY A CA 1
ATOM 1079 C C . GLY A 1 139 ? -1.133 -2.918 18.094 1 97.56 139 GLY A C 1
ATOM 1080 O O . GLY A 1 139 ? -1.386 -3.492 17.031 1 97.56 139 GLY A O 1
ATOM 1081 N N . GLU A 1 140 ? -2.045 -2.604 18.938 1 98 140 GLU A N 1
ATOM 1082 C CA . GLU A 1 140 ? -3.471 -2.719 18.641 1 98 140 GLU A CA 1
ATOM 1083 C C . GLU A 1 140 ? -4.07 -1.361 18.297 1 98 140 GLU A C 1
ATOM 1085 O O . GLU A 1 140 ? -4.109 -0.456 19.125 1 98 140 GLU A O 1
ATOM 1090 N N . LEU A 1 141 ? -4.516 -1.22 17.047 1 98.44 141 LEU A N 1
ATOM 1091 C CA . LEU A 1 141 ? -5.148 0.005 16.578 1 98.44 141 LEU A CA 1
ATOM 1092 C C . LEU A 1 141 ? -6.656 -0.045 16.781 1 98.44 141 LEU A C 1
ATOM 1094 O O . LEU A 1 141 ? -7.289 -1.071 16.516 1 98.44 141 LEU A O 1
ATOM 1098 N N . GLU A 1 142 ? -7.215 0.977 17.234 1 98.62 142 GLU A N 1
ATOM 1099 C CA . GLU A 1 142 ? -8.672 1.099 17.172 1 98.62 142 GLU A CA 1
ATOM 1100 C C . GLU A 1 142 ? -9.094 2.059 16.062 1 98.62 142 GLU A C 1
ATOM 1102 O O . GLU A 1 142 ? -8.609 3.188 15.992 1 98.62 142 GLU A O 1
ATOM 1107 N N . LEU A 1 143 ? -9.93 1.603 15.211 1 98.19 143 LEU A N 1
ATOM 1108 C CA . LEU A 1 143 ? -10.422 2.338 14.055 1 98.19 143 LEU A CA 1
ATOM 1109 C C . LEU A 1 143 ? -11.922 2.596 14.172 1 98.19 143 LEU A C 1
ATOM 1111 O O . LEU A 1 143 ? -12.695 1.673 14.43 1 98.19 143 LEU A O 1
ATOM 1115 N N . LEU A 1 144 ? -12.305 3.842 14.055 1 97.88 144 LEU A N 1
ATOM 1116 C CA . LEU A 1 144 ? -13.719 4.223 14.055 1 97.88 144 LEU A CA 1
ATOM 1117 C C . LEU A 1 144 ? -14.297 4.152 12.648 1 97.88 144 LEU A C 1
ATOM 1119 O O . LEU A 1 144 ? -13.875 4.887 11.758 1 97.88 144 LEU A O 1
ATOM 1123 N N . LEU A 1 145 ? -15.195 3.301 12.406 1 95.56 145 LEU A N 1
ATOM 1124 C CA . LEU A 1 145 ? -15.922 3.172 11.148 1 95.56 145 LEU A CA 1
ATOM 1125 C C . LEU A 1 145 ? -17.422 3.039 11.391 1 95.56 145 LEU A C 1
ATOM 1127 O O . LEU A 1 145 ? -17.844 2.246 12.234 1 95.56 145 LEU A O 1
ATOM 1131 N N . GLU A 1 146 ? -18.172 3.857 10.672 1 92.44 146 GLU A N 1
ATOM 1132 C CA . GLU A 1 146 ? -19.625 3.807 10.773 1 92.44 146 GLU A CA 1
ATOM 1133 C C . GLU A 1 146 ? -20.078 3.943 12.219 1 92.44 146 GLU A C 1
ATOM 1135 O O . GLU A 1 146 ? -20.953 3.195 12.68 1 92.44 146 GLU A O 1
ATOM 1140 N N . GLY A 1 147 ? -19.391 4.676 12.977 1 93.31 147 GLY A N 1
ATOM 1141 C CA . GLY A 1 147 ? -19.797 5.031 14.328 1 93.31 147 GLY A CA 1
ATOM 1142 C C . GLY A 1 147 ? -19.328 4.031 15.367 1 93.31 147 GLY A C 1
ATOM 1143 O O . GLY A 1 147 ? -19.672 4.16 16.547 1 93.31 147 GLY A O 1
ATOM 1144 N N . HIS A 1 148 ? -18.594 3.016 14.961 1 95.62 148 HIS A N 1
ATOM 1145 C CA . HIS A 1 148 ? -18.156 1.984 15.891 1 95.62 148 HIS A CA 1
ATOM 1146 C C . HIS A 1 148 ? -16.625 1.863 15.883 1 95.62 148 HIS A C 1
ATOM 1148 O O . HIS A 1 148 ? -16 1.842 14.82 1 95.62 148 HIS A O 1
ATOM 1154 N N . TRP A 1 149 ? -16.109 1.799 17.141 1 97.12 149 TRP A N 1
ATOM 1155 C CA . TRP A 1 149 ? -14.688 1.546 17.281 1 97.12 149 TRP A CA 1
ATOM 1156 C C . TRP A 1 149 ? -14.383 0.053 17.188 1 97.12 149 TRP A C 1
ATOM 1158 O O . TRP A 1 149 ? -15.008 -0.753 17.891 1 97.12 149 TRP A O 1
ATOM 1168 N N . GLN A 1 150 ? -13.508 -0.31 16.344 1 96.31 150 GLN A N 1
ATOM 1169 C CA . GLN A 1 150 ? -13.078 -1.698 16.219 1 96.31 150 GLN A CA 1
ATOM 1170 C C . GLN A 1 150 ? -11.578 -1.833 16.453 1 96.31 150 GLN A C 1
ATOM 1172 O O . GLN A 1 150 ? -10.797 -1.008 15.977 1 96.31 150 GLN A O 1
ATOM 1177 N N . ALA A 1 151 ? -11.242 -2.848 17.219 1 97.88 151 ALA A N 1
ATOM 1178 C CA . ALA A 1 151 ? -9.836 -3.125 17.484 1 97.88 151 ALA A CA 1
ATOM 1179 C C . ALA A 1 151 ? -9.219 -3.945 16.344 1 97.88 151 ALA A C 1
ATOM 1181 O O . ALA A 1 151 ? -9.82 -4.91 15.875 1 97.88 151 ALA A O 1
ATOM 1182 N N . LEU A 1 152 ? -8.07 -3.562 15.922 1 97.88 152 LEU A N 1
ATOM 1183 C CA . LEU A 1 152 ? -7.332 -4.254 14.875 1 97.88 152 LEU A CA 1
ATOM 1184 C C . LEU A 1 152 ? -5.961 -4.699 15.383 1 97.88 152 LEU A C 1
ATOM 1186 O O . LEU A 1 152 ? -5.16 -3.871 15.82 1 97.88 152 LEU A O 1
ATOM 1190 N N . ALA A 1 153 ? -5.695 -5.957 15.375 1 96.88 153 ALA A N 1
ATOM 1191 C CA . ALA A 1 153 ? -4.418 -6.531 15.789 1 96.88 153 ALA A CA 1
ATOM 1192 C C . ALA A 1 153 ? -3.383 -6.43 14.672 1 96.88 153 ALA A C 1
ATOM 1194 O O . ALA A 1 153 ? -3.723 -6.125 13.531 1 96.88 153 ALA A O 1
ATOM 1195 N N . PRO A 1 154 ? -2.1 -6.641 15.07 1 96.19 154 PRO A N 1
ATOM 1196 C CA . PRO A 1 154 ? -1.072 -6.613 14.031 1 96.19 154 PRO A CA 1
ATOM 1197 C C . PRO A 1 154 ? -1.387 -7.555 12.867 1 96.19 154 PRO A C 1
ATOM 1199 O O . PRO A 1 154 ? -1.803 -8.695 13.086 1 96.19 154 PRO A O 1
ATOM 1202 N N . GLY A 1 155 ? -1.234 -6.992 11.656 1 95.25 155 GLY A N 1
ATOM 1203 C CA . GLY A 1 155 ? -1.512 -7.762 10.453 1 95.25 155 GLY A CA 1
ATOM 1204 C C . GLY A 1 155 ? -2.893 -7.496 9.883 1 95.25 155 GLY A C 1
ATOM 1205 O O . GLY A 1 155 ? -3.129 -7.715 8.688 1 95.25 155 GLY A O 1
ATOM 1206 N N . ALA A 1 156 ? -3.811 -7.102 10.758 1 97.25 156 ALA A N 1
ATOM 1207 C CA . ALA A 1 156 ? -5.156 -6.805 10.273 1 97.25 156 ALA A CA 1
ATOM 1208 C C . ALA A 1 156 ? -5.121 -5.723 9.195 1 97.25 156 ALA A C 1
ATOM 1210 O O . ALA A 1 156 ? -4.363 -4.758 9.305 1 97.25 156 ALA A O 1
ATOM 1211 N N . ALA A 1 157 ? -5.93 -5.906 8.148 1 97.81 157 ALA A N 1
ATOM 1212 C CA . ALA A 1 157 ? -6.027 -4.973 7.031 1 97.81 157 ALA A CA 1
ATOM 1213 C C . ALA A 1 157 ? -7.477 -4.566 6.781 1 97.81 157 ALA A C 1
ATOM 1215 O O . ALA A 1 157 ? -8.383 -5.395 6.887 1 97.81 157 ALA A O 1
ATOM 1216 N N . VAL A 1 158 ? -7.68 -3.314 6.492 1 97.31 158 VAL A N 1
ATOM 1217 C CA . VAL A 1 158 ? -9.031 -2.82 6.27 1 97.31 158 VAL A CA 1
ATOM 1218 C C . VAL A 1 158 ? -9.031 -1.81 5.125 1 97.31 158 VAL A C 1
ATOM 1220 O O . VAL A 1 158 ? -8.148 -0.958 5.039 1 97.31 158 VAL A O 1
ATOM 1223 N N . ARG A 1 159 ? -9.922 -1.913 4.223 1 96.94 159 ARG A N 1
ATOM 1224 C CA . ARG A 1 159 ? -10.219 -0.9 3.215 1 96.94 159 ARG A CA 1
ATOM 1225 C C . ARG A 1 159 ? -11.594 -0.28 3.453 1 96.94 159 ARG A C 1
ATOM 1227 O O . ARG A 1 159 ? -12.57 -0.994 3.684 1 96.94 159 ARG A O 1
ATOM 1234 N N . PHE A 1 160 ? -11.711 1.005 3.389 1 95.94 160 PHE A N 1
ATOM 1235 C CA . PHE A 1 160 ? -13 1.656 3.619 1 95.94 160 PHE A CA 1
ATOM 1236 C C . PHE A 1 160 ? -13.07 2.982 2.873 1 95.94 160 PHE A C 1
ATOM 1238 O O . PHE A 1 160 ? -12.047 3.547 2.492 1 95.94 160 PHE A O 1
ATOM 1245 N N . ASN A 1 161 ? -14.305 3.398 2.66 1 94.31 161 ASN A N 1
ATOM 1246 C CA . ASN A 1 161 ? -14.547 4.73 2.117 1 94.31 161 ASN A CA 1
ATOM 1247 C C . ASN A 1 161 ? -14.211 5.82 3.131 1 94.31 161 ASN A C 1
ATOM 1249 O O . ASN A 1 161 ? -14.836 5.906 4.188 1 94.31 161 ASN A O 1
ATOM 1253 N N . ALA A 1 162 ? -13.25 6.684 2.811 1 92.81 162 ALA A N 1
ATOM 1254 C CA . ALA A 1 162 ? -12.773 7.688 3.754 1 92.81 162 ALA A CA 1
ATOM 1255 C C . ALA A 1 162 ? -13.539 9 3.602 1 92.81 162 ALA A C 1
ATOM 1257 O O . ALA A 1 162 ? -13.289 9.961 4.328 1 92.81 162 ALA A O 1
ATOM 1258 N N . ASP A 1 163 ? -14.43 9.023 2.619 1 92.31 163 ASP A N 1
ATOM 1259 C CA . ASP A 1 163 ? -15.289 10.203 2.486 1 92.31 163 ASP A CA 1
ATOM 1260 C C . ASP A 1 163 ? -16.453 10.148 3.475 1 92.31 163 ASP A C 1
ATOM 1262 O O . ASP A 1 163 ? -17.516 10.719 3.223 1 92.31 163 ASP A O 1
ATOM 1266 N N . GLN A 1 164 ? -16.344 9.383 4.543 1 93.25 164 GLN A N 1
ATOM 1267 C CA . GLN A 1 164 ? -17.219 9.32 5.715 1 93.25 164 GLN A CA 1
ATOM 1268 C C . GLN A 1 164 ? -16.422 9.586 6.996 1 93.25 164 GLN A C 1
ATOM 1270 O O . GLN A 1 164 ? -15.195 9.43 7.02 1 93.25 164 GLN A O 1
ATOM 1275 N N . PRO A 1 165 ? -17.203 10 8.062 1 94.19 165 PRO A N 1
ATOM 1276 C CA . PRO A 1 165 ? -16.469 10.172 9.312 1 94.19 165 PRO A CA 1
ATOM 1277 C C . PRO A 1 165 ? -15.75 8.898 9.758 1 94.19 165 PRO A C 1
ATOM 1279 O O . PRO A 1 165 ? -16.297 7.801 9.625 1 94.19 165 PRO A O 1
ATOM 1282 N N . HIS A 1 166 ? -14.539 8.992 10.156 1 96.44 166 HIS A N 1
ATOM 1283 C CA . HIS A 1 166 ? -13.734 7.887 10.672 1 96.44 166 HIS A CA 1
ATOM 1284 C C . HIS A 1 166 ? -12.68 8.383 11.641 1 96.44 166 HIS A C 1
ATOM 1286 O O . HIS A 1 166 ? -12.562 9.586 11.891 1 96.44 166 HIS A O 1
ATOM 1292 N N . GLY A 1 167 ? -12.031 7.465 12.336 1 96.19 167 GLY A N 1
ATOM 1293 C CA . GLY A 1 167 ? -11.07 7.883 13.344 1 96.19 167 GLY A CA 1
ATOM 1294 C C . GLY A 1 167 ? -10.078 6.797 13.703 1 96.19 167 GLY A C 1
ATOM 1295 O O . GLY A 1 167 ? -10.25 5.637 13.336 1 96.19 167 GLY A O 1
ATOM 1296 N N . TYR A 1 168 ? -9.039 7.234 14.375 1 96.94 168 TYR A N 1
ATOM 1297 C CA . TYR A 1 168 ? -7.977 6.359 14.867 1 96.94 168 TYR A CA 1
ATOM 1298 C C . TYR A 1 168 ? -7.688 6.625 16.344 1 96.94 168 TYR A C 1
ATOM 1300 O O . TYR A 1 168 ? -7.684 7.777 16.781 1 96.94 168 TYR A O 1
ATOM 1308 N N . ARG A 1 169 ? -7.363 5.594 17.031 1 97.56 169 ARG A N 1
ATOM 1309 C CA . ARG A 1 169 ? -6.914 5.848 18.406 1 97.56 169 ARG A CA 1
ATOM 1310 C C . ARG A 1 169 ? -6.039 4.707 18.906 1 97.56 169 ARG A C 1
ATOM 1312 O O . ARG A 1 169 ? -6.113 3.586 18.406 1 97.56 169 ARG A O 1
ATOM 1319 N N . ASN A 1 170 ? -5.176 5.02 19.828 1 98.19 170 ASN A N 1
ATOM 1320 C CA . ASN A 1 170 ? -4.301 4.145 20.594 1 98.19 170 ASN A CA 1
ATOM 1321 C C . ASN A 1 170 ? -4.605 4.223 22.094 1 98.19 170 ASN A C 1
ATOM 1323 O O . ASN A 1 170 ? -4.184 5.16 22.766 1 98.19 170 ASN A O 1
ATOM 1327 N N . ARG A 1 171 ? -5.219 3.227 22.578 1 96.94 171 ARG A N 1
ATOM 1328 C CA . ARG A 1 171 ? -5.598 3.236 23.984 1 96.94 171 ARG A CA 1
ATOM 1329 C C . ARG A 1 171 ? -4.539 2.553 24.844 1 96.94 171 ARG A C 1
ATOM 1331 O O . ARG A 1 171 ? -4.695 2.438 26.062 1 96.94 171 ARG A O 1
ATOM 1338 N N . SER A 1 172 ? -3.551 2.055 24.219 1 97.31 172 SER A N 1
ATOM 1339 C CA . SER A 1 172 ? -2.523 1.312 24.938 1 97.31 172 SER A CA 1
ATOM 1340 C C . SER A 1 172 ? -1.428 2.238 25.453 1 97.31 172 SER A C 1
ATOM 1342 O O . SER A 1 172 ? -1.487 3.453 25.25 1 97.31 172 SER A O 1
ATOM 1344 N N . ASP A 1 173 ? -0.39 1.661 26.188 1 97.44 173 ASP A N 1
ATOM 1345 C CA . ASP A 1 173 ? 0.716 2.416 26.766 1 97.44 173 ASP A CA 1
ATOM 1346 C C . ASP A 1 173 ? 1.962 2.33 25.891 1 97.44 173 ASP A C 1
ATOM 1348 O O . ASP A 1 173 ? 3.049 2.736 26.297 1 97.44 173 ASP A O 1
ATOM 1352 N N . SER A 1 174 ? 1.81 1.762 24.734 1 97.88 174 SER A N 1
ATOM 1353 C CA . SER A 1 174 ? 2.896 1.659 23.766 1 97.88 174 SER A CA 1
ATOM 1354 C C . SER A 1 174 ? 2.475 2.195 22.406 1 97.88 174 SER A C 1
ATOM 1356 O O . SER A 1 174 ? 1.286 2.221 22.078 1 97.88 174 SER A O 1
ATOM 1358 N N . PRO A 1 175 ? 3.363 2.672 21.609 1 97.94 175 PRO A N 1
ATOM 1359 C CA . PRO A 1 175 ? 3.004 3.18 20.281 1 97.94 175 PRO A CA 1
ATOM 1360 C C . PRO A 1 175 ? 2.35 2.117 19.406 1 97.94 175 PRO A C 1
ATOM 1362 O O . PRO A 1 175 ? 2.703 0.939 19.484 1 97.94 175 PRO A O 1
ATOM 1365 N N . VAL A 1 176 ? 1.39 2.555 18.656 1 98.25 176 VAL A N 1
ATOM 1366 C CA . VAL A 1 176 ? 0.793 1.748 17.594 1 98.25 176 VAL A CA 1
ATOM 1367 C C . VAL A 1 176 ? 1.302 2.225 16.234 1 98.25 176 VAL A C 1
ATOM 1369 O O . VAL A 1 176 ? 1.357 3.428 15.977 1 98.25 176 VAL A O 1
ATOM 1372 N N . VAL A 1 177 ? 1.734 1.323 15.375 1 97.94 177 VAL A N 1
ATOM 1373 C CA . VAL A 1 177 ? 2.271 1.646 14.055 1 97.94 177 VAL A CA 1
ATOM 1374 C C . VAL A 1 177 ? 1.434 0.968 12.977 1 97.94 177 VAL A C 1
ATOM 1376 O O . VAL A 1 177 ? 1.088 -0.209 13.094 1 97.94 177 VAL A O 1
ATOM 1379 N N . PHE A 1 178 ? 1.028 1.721 11.984 1 98.19 178 PHE A N 1
ATOM 1380 C CA . PHE A 1 178 ? 0.266 1.129 10.891 1 98.19 178 PHE A CA 1
ATOM 1381 C C . PHE A 1 178 ? 0.572 1.832 9.578 1 98.19 178 PHE A C 1
ATOM 1383 O O . PHE A 1 178 ? 1.086 2.953 9.57 1 98.19 178 PHE A O 1
ATOM 1390 N N . TYR A 1 179 ? 0.37 1.144 8.469 1 98.44 179 TYR A N 1
ATOM 1391 C CA . TYR A 1 179 ? 0.461 1.71 7.125 1 98.44 179 TYR A CA 1
ATOM 1392 C C . TYR A 1 179 ? -0.898 2.209 6.648 1 98.44 179 TYR A C 1
ATOM 1394 O O . TYR A 1 179 ? -1.921 1.56 6.883 1 98.44 179 TYR A O 1
ATOM 1402 N N . ASN A 1 180 ? -0.911 3.305 6.062 1 98.06 180 ASN A N 1
ATOM 1403 C CA . ASN A 1 180 ? -2.113 3.9 5.488 1 98.06 180 ASN A CA 1
ATOM 1404 C C . ASN A 1 180 ? -1.905 4.289 4.027 1 98.06 180 ASN A C 1
ATOM 1406 O O . ASN A 1 180 ? -1.105 5.176 3.725 1 98.06 180 ASN A O 1
ATOM 1410 N N . LEU A 1 181 ? -2.508 3.586 3.166 1 98.44 181 LEU A N 1
ATOM 1411 C CA . LEU A 1 181 ? -2.549 3.926 1.748 1 98.44 181 LEU A CA 1
ATOM 1412 C C . LEU A 1 181 ? -3.824 4.691 1.408 1 98.44 181 LEU A C 1
ATOM 1414 O O . LEU A 1 181 ? -4.93 4.191 1.635 1 98.44 181 LEU A O 1
ATOM 1418 N N . ILE A 1 182 ? -3.688 5.895 0.908 1 97.06 182 ILE A N 1
ATOM 1419 C CA . ILE A 1 182 ? -4.82 6.734 0.527 1 97.06 182 ILE A CA 1
ATOM 1420 C C . ILE A 1 182 ? -4.91 6.816 -0.995 1 97.06 182 ILE A C 1
ATOM 1422 O O . ILE A 1 182 ? -3.982 7.285 -1.655 1 97.06 182 ILE A O 1
ATOM 1426 N N . HIS A 1 183 ? -5.98 6.328 -1.499 1 97.06 183 HIS A N 1
ATOM 1427 C CA . HIS A 1 183 ? -6.238 6.375 -2.934 1 97.06 183 HIS A CA 1
ATOM 1428 C C . HIS A 1 183 ? -7.195 7.512 -3.285 1 97.06 183 HIS A C 1
ATOM 1430 O O . HIS A 1 183 ? -8.258 7.648 -2.668 1 97.06 183 HIS A O 1
ATOM 1436 N N . TYR A 1 184 ? -6.789 8.312 -4.199 1 94.94 184 TYR A N 1
ATOM 1437 C CA . TYR A 1 184 ? -7.594 9.43 -4.68 1 94.94 184 TYR A CA 1
ATOM 1438 C C . TYR A 1 184 ? -8.234 9.102 -6.027 1 94.94 184 TYR A C 1
ATOM 1440 O O . TYR A 1 184 ? -7.555 8.641 -6.945 1 94.94 184 TYR A O 1
ATOM 1448 N N . PRO A 1 185 ? -9.508 9.328 -6.055 1 87.88 185 PRO A N 1
ATOM 1449 C CA . PRO A 1 185 ? -10.18 9.039 -7.324 1 87.88 185 PRO A CA 1
ATOM 1450 C C . PRO A 1 185 ? -9.672 9.906 -8.477 1 87.88 185 PRO A C 1
ATOM 1452 O O . PRO A 1 185 ? -9.266 11.047 -8.258 1 87.88 185 PRO A O 1
ATOM 1455 N N . ALA A 1 186 ? -9.586 9.305 -9.719 1 77.5 186 ALA A N 1
ATOM 1456 C CA . ALA A 1 186 ? -9.141 10.039 -10.906 1 77.5 186 ALA A CA 1
ATOM 1457 C C . ALA A 1 186 ? -10.102 11.188 -11.234 1 77.5 186 ALA A C 1
ATOM 1459 O O . ALA A 1 186 ? -11.297 11.102 -10.953 1 77.5 186 ALA A O 1
ATOM 1460 N N . MET B 1 1 ? -6.941 -25.781 0.799 1 56.59 1 MET B N 1
ATOM 1461 C CA . MET B 1 1 ? -6.098 -26.203 -0.318 1 56.59 1 MET B CA 1
ATOM 1462 C C . MET B 1 1 ? -6.945 -26.719 -1.475 1 56.59 1 MET B C 1
ATOM 1464 O O . MET B 1 1 ? -6.742 -26.328 -2.625 1 56.59 1 MET B O 1
ATOM 1468 N N . LYS B 1 2 ? -7.969 -27.5 -1.089 1 60.62 2 LYS B N 1
ATOM 1469 C CA . LYS B 1 2 ? -8.836 -28.031 -2.135 1 60.62 2 LYS B CA 1
ATOM 1470 C C . LYS B 1 2 ? -9.625 -26.922 -2.816 1 60.62 2 LYS B C 1
ATOM 1472 O O . LYS B 1 2 ? -9.742 -26.891 -4.043 1 60.62 2 LYS B O 1
ATOM 1477 N N . GLU B 1 3 ? -9.945 -26.016 -1.991 1 77.31 3 GLU B N 1
ATOM 1478 C CA . GLU B 1 3 ? -10.781 -24.938 -2.506 1 77.31 3 GLU B CA 1
ATOM 1479 C C . GLU B 1 3 ? -9.969 -23.984 -3.385 1 77.31 3 GLU B C 1
ATOM 1481 O O . GLU B 1 3 ? -10.445 -23.547 -4.434 1 77.31 3 GLU B O 1
ATOM 1486 N N . LEU B 1 4 ? -8.734 -23.766 -3.035 1 81.5 4 LEU B N 1
ATOM 1487 C CA . LEU B 1 4 ? -7.871 -22.906 -3.834 1 81.5 4 LEU B CA 1
ATOM 1488 C C . LEU B 1 4 ? -7.57 -23.547 -5.188 1 81.5 4 LEU B C 1
ATOM 1490 O O . LEU B 1 4 ? -7.652 -22.875 -6.223 1 81.5 4 LEU B O 1
ATOM 1494 N N . ASN B 1 5 ? -7.32 -24.812 -5.176 1 85.19 5 ASN B N 1
ATOM 1495 C CA . ASN B 1 5 ? -7 -25.5 -6.414 1 85.19 5 ASN B CA 1
ATOM 1496 C C . ASN B 1 5 ? -8.195 -25.516 -7.371 1 85.19 5 ASN B C 1
ATOM 1498 O O . ASN B 1 5 ? -8.023 -25.406 -8.586 1 85.19 5 ASN B O 1
ATOM 1502 N N . GLN B 1 6 ? -9.289 -25.688 -6.758 1 89 6 GLN B N 1
ATOM 1503 C CA . GLN B 1 6 ? -10.492 -25.688 -7.582 1 89 6 GLN B CA 1
ATOM 1504 C C . GLN B 1 6 ? -10.719 -24.328 -8.219 1 89 6 GLN B C 1
ATOM 1506 O O . GLN B 1 6 ? -11.062 -24.234 -9.398 1 89 6 GLN B O 1
ATOM 1511 N N . HIS B 1 7 ? -10.555 -23.328 -7.461 1 91.25 7 HIS B N 1
ATOM 1512 C CA . HIS B 1 7 ? -10.711 -21.984 -7.996 1 91.25 7 HIS B CA 1
ATOM 1513 C C . HIS B 1 7 ? -9.68 -21.688 -9.078 1 91.25 7 HIS B C 1
ATOM 1515 O O . HIS B 1 7 ? -10.008 -21.125 -10.125 1 91.25 7 HIS B O 1
ATOM 1521 N N . LEU B 1 8 ? -8.5 -22.109 -8.805 1 91.75 8 LEU B N 1
ATOM 1522 C CA . LEU B 1 8 ? -7.414 -21.906 -9.758 1 91.75 8 LEU B CA 1
ATOM 1523 C C . LEU B 1 8 ? -7.719 -22.578 -11.086 1 91.75 8 LEU B C 1
ATOM 1525 O O . LEU B 1 8 ? -7.57 -21.984 -12.148 1 91.75 8 LEU B O 1
ATOM 1529 N N . ALA B 1 9 ? -8.125 -23.781 -10.922 1 94.19 9 ALA B N 1
ATOM 1530 C CA . ALA B 1 9 ? -8.445 -24.578 -12.109 1 94.19 9 ALA B CA 1
ATOM 1531 C C . ALA B 1 9 ? -9.57 -23.938 -12.914 1 94.19 9 ALA B C 1
ATOM 1533 O O . ALA B 1 9 ? -9.461 -23.766 -14.125 1 94.19 9 ALA B O 1
ATOM 1534 N N . ALA B 1 10 ? -10.586 -23.562 -12.25 1 95.19 10 ALA B N 1
ATOM 1535 C CA . ALA B 1 10 ? -11.758 -22.969 -12.898 1 95.19 10 ALA B CA 1
ATOM 1536 C C . ALA B 1 10 ? -11.398 -21.641 -13.547 1 95.19 10 ALA B C 1
ATOM 1538 O O . ALA B 1 10 ? -11.859 -21.344 -14.656 1 95.19 10 ALA B O 1
ATOM 1539 N N . THR B 1 11 ? -10.633 -20.875 -12.875 1 95.44 11 THR B N 1
ATOM 1540 C CA . THR B 1 11 ? -10.227 -19.562 -13.383 1 95.44 11 THR B CA 1
ATOM 1541 C C . THR B 1 11 ? -9.367 -19.719 -14.633 1 95.44 11 THR B C 1
ATOM 1543 O O . THR B 1 11 ? -9.594 -19.031 -15.633 1 95.44 11 THR B O 1
ATOM 1546 N N . LEU B 1 12 ? -8.406 -20.609 -14.57 1 96.5 12 LEU B N 1
ATOM 1547 C CA . LEU B 1 12 ? -7.547 -20.859 -15.727 1 96.5 12 LEU B CA 1
ATOM 1548 C C . LEU B 1 12 ? -8.367 -21.297 -16.938 1 96.5 12 LEU B C 1
ATOM 1550 O O . LEU B 1 12 ? -8.195 -20.766 -18.031 1 96.5 12 LEU B O 1
ATOM 1554 N N . LYS B 1 13 ? -9.242 -22.219 -16.688 1 96.75 13 LYS B N 1
ATOM 1555 C CA . LYS B 1 13 ? -10.094 -22.719 -17.75 1 96.75 13 LYS B CA 1
ATOM 1556 C C . LYS B 1 13 ? -10.938 -21.594 -18.344 1 96.75 13 LYS B C 1
ATOM 1558 O O . LYS B 1 13 ? -11.039 -21.469 -19.578 1 96.75 13 LYS B O 1
ATOM 1563 N N . ARG B 1 14 ? -11.508 -20.828 -17.547 1 97 14 ARG B N 1
ATOM 1564 C CA . ARG B 1 14 ? -12.367 -19.734 -17.984 1 97 14 ARG B CA 1
ATOM 1565 C C . ARG B 1 14 ? -11.594 -18.719 -18.812 1 97 14 ARG B C 1
ATOM 1567 O O . ARG B 1 14 ? -12.023 -18.344 -19.891 1 97 14 ARG B O 1
ATOM 1574 N N . LEU B 1 15 ? -10.508 -18.312 -18.312 1 97.06 15 LEU B N 1
ATOM 1575 C CA . LEU B 1 15 ? -9.711 -17.312 -19 1 97.06 15 LEU B CA 1
ATOM 1576 C C . LEU B 1 15 ? -9.203 -17.828 -20.344 1 97.06 15 LEU B C 1
ATOM 1578 O O . LEU B 1 15 ? -9.211 -17.109 -21.344 1 97.06 15 LEU B O 1
ATOM 1582 N N . ARG B 1 16 ? -8.703 -19.078 -20.344 1 97.81 16 ARG B N 1
ATOM 1583 C CA . ARG B 1 16 ? -8.25 -19.688 -21.594 1 97.81 16 ARG B CA 1
ATOM 1584 C C . ARG B 1 16 ? -9.375 -19.719 -22.609 1 97.81 16 ARG B C 1
ATOM 1586 O O . ARG B 1 16 ? -9.172 -19.375 -23.781 1 97.81 16 ARG B O 1
ATOM 1593 N N . ALA B 1 17 ? -10.562 -20.094 -22.188 1 97.62 17 ALA B N 1
ATOM 1594 C CA . ALA B 1 17 ? -11.727 -20.141 -23.062 1 97.62 17 ALA B CA 1
ATOM 1595 C C . ALA B 1 17 ? -12.086 -18.75 -23.578 1 97.62 17 ALA B C 1
ATOM 1597 O O . ALA B 1 17 ? -12.406 -18.578 -24.766 1 97.62 17 ALA B O 1
ATOM 1598 N N . GLU B 1 18 ? -12.047 -17.812 -22.766 1 97.5 18 GLU B N 1
ATOM 1599 C CA . GLU B 1 18 ? -12.375 -16.438 -23.141 1 97.5 18 GLU B CA 1
ATOM 1600 C C . GLU B 1 18 ? -11.414 -15.914 -24.219 1 97.5 18 GLU B C 1
ATOM 1602 O O . GLU B 1 18 ? -11.812 -15.117 -25.062 1 97.5 18 GLU B O 1
ATOM 1607 N N . GLN B 1 19 ? -10.203 -16.359 -24.141 1 97.12 19 GLN B N 1
ATOM 1608 C CA . GLN B 1 19 ? -9.195 -15.93 -25.109 1 97.12 19 GLN B CA 1
ATOM 1609 C C . GLN B 1 19 ? -9.242 -16.797 -26.375 1 97.12 19 GLN B C 1
ATOM 1611 O O . GLN B 1 19 ? -8.578 -16.484 -27.359 1 97.12 19 GLN B O 1
ATOM 1616 N N . GLY B 1 20 ? -9.984 -17.906 -26.234 1 97.56 20 GLY B N 1
ATOM 1617 C CA . GLY B 1 20 ? -10.023 -18.859 -27.328 1 97.56 20 GLY B CA 1
ATOM 1618 C C . GLY B 1 20 ? -8.719 -19.609 -27.516 1 97.56 20 GLY B C 1
ATOM 1619 O O . GLY B 1 20 ? -8.359 -19.984 -28.641 1 97.56 20 GLY B O 1
ATOM 1620 N N . TRP B 1 21 ? -8.016 -19.766 -26.516 1 97.81 21 TRP B N 1
ATOM 1621 C CA . TRP B 1 21 ? -6.691 -20.375 -26.625 1 97.81 21 TRP B CA 1
ATOM 1622 C C . TRP B 1 21 ? -6.773 -21.891 -26.453 1 97.81 21 TRP B C 1
ATOM 1624 O O . TRP B 1 21 ? -7.52 -22.391 -25.609 1 97.81 21 TRP B O 1
ATOM 1634 N N . SER B 1 22 ? -6.031 -22.594 -27.25 1 97.94 22 SER B N 1
ATOM 1635 C CA . SER B 1 22 ? -5.676 -23.969 -26.922 1 97.94 22 SER B CA 1
ATOM 1636 C C . SER B 1 22 ? -4.68 -24.031 -25.781 1 97.94 22 SER B C 1
ATOM 1638 O O . SER B 1 22 ? -4.148 -23 -25.359 1 97.94 22 SER B O 1
ATOM 1640 N N . LEU B 1 23 ? -4.477 -25.219 -25.266 1 97.62 23 LEU B N 1
ATOM 1641 C CA . LEU B 1 23 ? -3.457 -25.359 -24.234 1 97.62 23 LEU B CA 1
ATOM 1642 C C . LEU B 1 23 ? -2.08 -24.984 -24.766 1 97.62 23 LEU B C 1
ATOM 1644 O O . LEU B 1 23 ? -1.258 -24.422 -24.031 1 97.62 23 LEU B O 1
ATOM 1648 N N . ASP B 1 24 ? -1.863 -25.297 -26.031 1 97.81 24 ASP B N 1
ATOM 1649 C CA . ASP B 1 24 ? -0.59 -24.969 -26.656 1 97.81 24 ASP B CA 1
ATOM 1650 C C . ASP B 1 24 ? -0.402 -23.453 -26.75 1 97.81 24 ASP B C 1
ATOM 1652 O O . ASP B 1 24 ? 0.667 -22.938 -26.422 1 97.81 24 ASP B O 1
ATOM 1656 N N . ARG B 1 25 ? -1.364 -22.797 -27.219 1 97.88 25 ARG B N 1
ATOM 1657 C CA . ARG B 1 25 ? -1.305 -21.344 -27.328 1 97.88 25 ARG B CA 1
ATOM 1658 C C . ARG B 1 25 ? -1.149 -20.703 -25.953 1 97.88 25 ARG B C 1
ATOM 1660 O O . ARG B 1 25 ? -0.408 -19.734 -25.781 1 97.88 25 ARG B O 1
ATOM 1667 N N . CYS B 1 26 ? -1.847 -21.203 -25 1 98.06 26 CYS B N 1
ATOM 1668 C CA . CYS B 1 26 ? -1.752 -20.734 -23.625 1 98.06 26 CYS B CA 1
ATOM 1669 C C . CYS B 1 26 ? -0.334 -20.891 -23.094 1 98.06 26 CYS B C 1
ATOM 1671 O O . CYS B 1 26 ? 0.191 -19.984 -22.438 1 98.06 26 CYS B O 1
ATOM 1673 N N . ALA B 1 27 ? 0.242 -22 -23.344 1 98.06 27 ALA B N 1
ATOM 1674 C CA . ALA B 1 27 ? 1.614 -22.266 -22.922 1 98.06 27 ALA B CA 1
ATOM 1675 C C . ALA B 1 27 ? 2.576 -21.234 -23.484 1 98.06 27 ALA B C 1
ATOM 1677 O O . ALA B 1 27 ? 3.457 -20.734 -22.766 1 98.06 27 ALA B O 1
ATOM 1678 N N . GLN B 1 28 ? 2.383 -20.844 -24.688 1 97.12 28 GLN B N 1
ATOM 1679 C CA . GLN B 1 28 ? 3.221 -19.844 -25.344 1 97.12 28 GLN B CA 1
ATOM 1680 C C . GLN B 1 28 ? 3.023 -18.469 -24.703 1 97.12 28 GLN B C 1
ATOM 1682 O O . GLN B 1 28 ? 3.992 -17.75 -24.453 1 97.12 28 GLN B O 1
ATOM 1687 N N . ALA B 1 29 ? 1.827 -18.219 -24.422 1 95.88 29 ALA B N 1
ATOM 1688 C CA . ALA B 1 29 ? 1.49 -16.906 -23.891 1 95.88 29 ALA B CA 1
ATOM 1689 C C . ALA B 1 29 ? 1.975 -16.75 -22.438 1 95.88 29 ALA B C 1
ATOM 1691 O O . ALA B 1 29 ? 2.32 -15.648 -22.016 1 95.88 29 ALA B O 1
ATOM 1692 N N . THR B 1 30 ? 1.994 -17.797 -21.672 1 95.38 30 THR B N 1
ATOM 1693 C CA . THR B 1 30 ? 2.258 -17.719 -20.25 1 95.38 30 THR B CA 1
ATOM 1694 C C . THR B 1 30 ? 3.695 -18.125 -19.938 1 95.38 30 THR B C 1
ATOM 1696 O O . THR B 1 30 ? 4.203 -17.844 -18.844 1 95.38 30 THR B O 1
ATOM 1699 N N . GLY B 1 31 ? 4.316 -18.875 -20.828 1 94.38 31 GLY B N 1
ATOM 1700 C CA . GLY B 1 31 ? 5.633 -19.438 -20.578 1 94.38 31 GLY B CA 1
ATOM 1701 C C . GLY B 1 31 ? 5.609 -20.641 -19.656 1 94.38 31 GLY B C 1
ATOM 1702 O O . GLY B 1 31 ? 6.633 -21.016 -19.078 1 94.38 31 GLY B O 1
ATOM 1703 N N . VAL B 1 32 ? 4.457 -21.219 -19.422 1 95.75 32 VAL B N 1
ATOM 1704 C CA . VAL B 1 32 ? 4.273 -22.422 -18.625 1 95.75 32 VAL B CA 1
ATOM 1705 C C . VAL B 1 32 ? 3.984 -23.609 -19.547 1 95.75 32 VAL B C 1
ATOM 1707 O O . VAL B 1 32 ? 3.283 -23.469 -20.547 1 95.75 32 VAL B O 1
ATOM 1710 N N . SER B 1 33 ? 4.469 -24.688 -19.203 1 96.5 33 SER B N 1
ATOM 1711 C CA . SER B 1 33 ? 4.359 -25.844 -20.094 1 96.5 33 SER B CA 1
ATOM 1712 C C . SER B 1 33 ? 2.906 -26.266 -20.266 1 96.5 33 SER B C 1
ATOM 1714 O O . SER B 1 33 ? 2.092 -26.109 -19.359 1 96.5 33 SER B O 1
ATOM 1716 N N . LYS B 1 34 ? 2.643 -26.828 -21.438 1 97.5 34 LYS B N 1
ATOM 1717 C CA . LYS B 1 34 ? 1.317 -27.359 -21.734 1 97.5 34 LYS B CA 1
ATOM 1718 C C . LYS B 1 34 ? 0.908 -28.422 -20.734 1 97.5 34 LYS B C 1
ATOM 1720 O O . LYS B 1 34 ? -0.233 -28.438 -20.266 1 97.5 34 LYS B O 1
ATOM 1725 N N . ALA B 1 35 ? 1.792 -29.25 -20.438 1 96.94 35 ALA B N 1
ATOM 1726 C CA . ALA B 1 35 ? 1.527 -30.328 -19.484 1 96.94 35 ALA B CA 1
ATOM 1727 C C . ALA B 1 35 ? 1.108 -29.766 -18.125 1 96.94 35 ALA B C 1
ATOM 1729 O O . ALA B 1 35 ? 0.105 -30.203 -17.562 1 96.94 35 ALA B O 1
ATOM 1730 N N . MET B 1 36 ? 1.809 -28.828 -17.656 1 95.44 36 MET B N 1
ATOM 1731 C CA . MET B 1 36 ? 1.515 -28.219 -16.359 1 95.44 36 MET B CA 1
ATOM 1732 C C . MET B 1 36 ? 0.166 -27.516 -16.391 1 95.44 36 MET B C 1
ATOM 1734 O O . MET B 1 36 ? -0.632 -27.656 -15.461 1 95.44 36 MET B O 1
ATOM 1738 N N . LEU B 1 37 ? -0.027 -26.719 -17.375 1 97.38 37 LEU B N 1
ATOM 1739 C CA . LEU B 1 37 ? -1.302 -26.031 -17.516 1 97.38 37 LEU B CA 1
ATOM 1740 C C . LEU B 1 37 ? -2.463 -27.016 -17.516 1 97.38 37 LEU B C 1
ATOM 1742 O O . LEU B 1 37 ? -3.484 -26.781 -16.859 1 97.38 37 LEU B O 1
ATOM 1746 N N . GLY B 1 38 ? -2.311 -28.094 -18.234 1 96.81 38 GLY B N 1
ATOM 1747 C CA . GLY B 1 38 ? -3.33 -29.125 -18.25 1 96.81 38 GLY B CA 1
ATOM 1748 C C . GLY B 1 38 ? -3.6 -29.719 -16.875 1 96.81 38 GLY B C 1
ATOM 1749 O O . GLY B 1 38 ? -4.758 -29.906 -16.484 1 96.81 38 GLY B O 1
ATOM 1750 N N . GLN B 1 39 ? -2.566 -29.984 -16.172 1 96 39 GLN B N 1
ATOM 1751 C CA . GLN B 1 39 ? -2.693 -30.547 -14.828 1 96 39 GLN B CA 1
ATOM 1752 C C . GLN B 1 39 ? -3.398 -29.562 -13.891 1 96 39 GLN B C 1
ATOM 1754 O O . GLN B 1 39 ? -4.215 -29.969 -13.062 1 96 39 GLN B O 1
ATOM 1759 N N . ILE B 1 40 ? -3.035 -28.312 -14.023 1 94.06 40 ILE B N 1
ATOM 1760 C CA . ILE B 1 40 ? -3.65 -27.281 -13.188 1 94.06 40 ILE B CA 1
ATOM 1761 C C . ILE B 1 40 ? -5.148 -27.203 -13.492 1 94.06 40 ILE B C 1
ATOM 1763 O O . ILE B 1 40 ? -5.969 -27.172 -12.57 1 94.06 40 ILE B O 1
ATOM 1767 N N . GLU B 1 41 ? -5.5 -27.234 -14.75 1 95.56 41 GLU B N 1
ATOM 1768 C CA . GLU B 1 41 ? -6.898 -27.125 -15.148 1 95.56 41 GLU B CA 1
ATOM 1769 C C . GLU B 1 41 ? -7.711 -28.328 -14.672 1 95.56 41 GLU B C 1
ATOM 1771 O O . GLU B 1 41 ? -8.914 -28.219 -14.445 1 95.56 41 GLU B O 1
ATOM 1776 N N . ARG B 1 42 ? -7.012 -29.406 -14.578 1 94 42 ARG B N 1
ATOM 1777 C CA . ARG B 1 42 ? -7.699 -30.609 -14.133 1 94 42 ARG B CA 1
ATOM 1778 C C . ARG B 1 42 ? -7.672 -30.734 -12.609 1 94 42 ARG B C 1
ATOM 1780 O O . ARG B 1 42 ? -8.156 -31.719 -12.047 1 94 42 ARG B O 1
ATOM 1787 N N . GLY B 1 43 ? -7.062 -29.781 -11.953 1 89.94 43 GLY B N 1
ATOM 1788 C CA . GLY B 1 43 ? -6.992 -29.781 -10.5 1 89.94 43 GLY B CA 1
ATOM 1789 C C . GLY B 1 43 ? -6 -30.797 -9.953 1 89.94 43 GLY B C 1
ATOM 1790 O O . GLY B 1 43 ? -6.078 -31.172 -8.781 1 89.94 43 GLY B O 1
ATOM 1791 N N . GLU B 1 44 ? -5.035 -31.219 -10.742 1 89.69 44 GLU B N 1
ATOM 1792 C CA . GLU B 1 44 ? -4.105 -32.281 -10.375 1 89.69 44 GLU B CA 1
ATOM 1793 C C . GLU B 1 44 ? -2.799 -31.719 -9.836 1 89.69 44 GLU B C 1
ATOM 1795 O O . GLU B 1 44 ? -1.98 -32.438 -9.273 1 89.69 44 GLU B O 1
ATOM 1800 N N . SER B 1 45 ? -2.576 -30.484 -10.117 1 85.81 45 SER B N 1
ATOM 1801 C CA . SER B 1 45 ? -1.352 -29.828 -9.672 1 85.81 45 SER B CA 1
ATOM 1802 C C . SER B 1 45 ? -1.644 -28.453 -9.07 1 85.81 45 SER B C 1
ATOM 1804 O O . SER B 1 45 ? -2.555 -27.766 -9.523 1 85.81 45 SER B O 1
ATOM 1806 N N . SER B 1 46 ? -0.938 -28.188 -8.008 1 84.56 46 SER B N 1
ATOM 1807 C CA . SER B 1 46 ? -0.967 -26.859 -7.43 1 84.56 46 SER B CA 1
ATOM 1808 C C . SER B 1 46 ? 0.274 -26.062 -7.816 1 84.56 46 SER B C 1
ATOM 1810 O O . SER B 1 46 ? 1.394 -26.422 -7.457 1 84.56 46 SER B O 1
ATOM 1812 N N . PRO B 1 47 ? -0.034 -25.016 -8.562 1 90.06 47 PRO B N 1
ATOM 1813 C CA . PRO B 1 47 ? 1.132 -24.234 -8.984 1 90.06 47 PRO B CA 1
ATOM 1814 C C . PRO B 1 47 ? 1.761 -23.453 -7.836 1 90.06 47 PRO B C 1
ATOM 1816 O O . PRO B 1 47 ? 1.092 -23.156 -6.844 1 90.06 47 PRO B O 1
ATOM 1819 N N . THR B 1 48 ? 3.08 -23.188 -8.023 1 87.31 48 THR B N 1
ATOM 1820 C CA . THR B 1 48 ? 3.756 -22.25 -7.129 1 87.31 48 THR B CA 1
ATOM 1821 C C . THR B 1 48 ? 3.281 -20.828 -7.379 1 87.31 48 THR B C 1
ATOM 1823 O O . THR B 1 48 ? 2.631 -20.547 -8.391 1 87.31 48 THR B O 1
ATOM 1826 N N . VAL B 1 49 ? 3.623 -19.938 -6.465 1 87.94 49 VAL B N 1
ATOM 1827 C CA . VAL B 1 49 ? 3.289 -18.531 -6.633 1 87.94 49 VAL B CA 1
ATOM 1828 C C . VAL B 1 49 ? 3.977 -17.984 -7.879 1 87.94 49 VAL B C 1
ATOM 1830 O O . VAL B 1 49 ? 3.385 -17.203 -8.633 1 87.94 49 VAL B O 1
ATOM 1833 N N . ALA B 1 50 ? 5.168 -18.375 -8.109 1 86.44 50 ALA B N 1
ATOM 1834 C CA . ALA B 1 50 ? 5.918 -17.938 -9.289 1 86.44 50 ALA B CA 1
ATOM 1835 C C . ALA B 1 50 ? 5.207 -18.344 -10.578 1 86.44 50 ALA B C 1
ATOM 1837 O O . ALA B 1 50 ? 5.078 -17.547 -11.5 1 86.44 50 ALA B O 1
ATOM 1838 N N . THR B 1 51 ? 4.766 -19.531 -10.609 1 89.81 51 THR B N 1
ATOM 1839 C CA . THR B 1 51 ? 4.047 -20.047 -11.773 1 89.81 51 THR B CA 1
ATOM 1840 C C . THR B 1 51 ? 2.74 -19.281 -11.969 1 89.81 51 THR B C 1
ATOM 1842 O O . THR B 1 51 ? 2.393 -18.922 -13.102 1 89.81 51 THR B O 1
ATOM 1845 N N . LEU B 1 52 ? 2.068 -19.047 -10.906 1 91.31 52 LEU B N 1
ATOM 1846 C CA . LEU B 1 52 ? 0.813 -18.312 -10.984 1 91.31 52 LEU B CA 1
ATOM 1847 C C . LEU B 1 52 ? 1.044 -16.906 -11.516 1 91.31 52 LEU B C 1
ATOM 1849 O O . LEU B 1 52 ? 0.23 -16.391 -12.289 1 91.31 52 LEU B O 1
ATOM 1853 N N . TRP B 1 53 ? 2.115 -16.312 -11.117 1 90.88 53 TRP B N 1
ATOM 1854 C CA . TRP B 1 53 ? 2.447 -14.977 -11.617 1 90.88 53 TRP B CA 1
ATOM 1855 C C . TRP B 1 53 ? 2.693 -15.008 -13.125 1 90.88 53 TRP B C 1
ATOM 1857 O O . TRP B 1 53 ? 2.293 -14.094 -13.844 1 90.88 53 TRP B O 1
ATOM 1867 N N . LYS B 1 54 ? 3.354 -16.047 -13.586 1 91.44 54 LYS B N 1
ATOM 1868 C CA . LYS B 1 54 ? 3.561 -16.203 -15.023 1 91.44 54 LYS B CA 1
ATOM 1869 C C . LYS B 1 54 ? 2.23 -16.328 -15.758 1 91.44 54 LYS B C 1
ATOM 1871 O O . LYS B 1 54 ? 2.025 -15.672 -16.781 1 91.44 54 LYS B O 1
ATOM 1876 N N . ILE B 1 55 ? 1.444 -17.172 -15.203 1 94.62 55 ILE B N 1
ATOM 1877 C CA . ILE B 1 55 ? 0.14 -17.391 -15.812 1 94.62 55 ILE B CA 1
ATOM 1878 C C . ILE B 1 55 ? -0.645 -16.078 -15.836 1 94.62 55 ILE B C 1
ATOM 1880 O O . ILE B 1 55 ? -1.2 -15.695 -16.875 1 94.62 55 ILE B O 1
ATOM 1884 N N . ALA B 1 56 ? -0.698 -15.422 -14.742 1 94.75 56 ALA B N 1
ATOM 1885 C CA . ALA B 1 56 ? -1.395 -14.141 -14.656 1 94.75 56 ALA B CA 1
ATOM 1886 C C . ALA B 1 56 ? -0.857 -13.148 -15.688 1 94.75 56 ALA B C 1
ATOM 1888 O O . ALA B 1 56 ? -1.631 -12.453 -16.359 1 94.75 56 ALA B O 1
ATOM 1889 N N . GLY B 1 57 ? 0.416 -13.086 -15.797 1 92.5 57 GLY B N 1
ATOM 1890 C CA . GLY B 1 57 ? 1.035 -12.219 -16.797 1 92.5 57 GLY B CA 1
ATOM 1891 C C . GLY B 1 57 ? 0.609 -12.539 -18.219 1 92.5 57 GLY B C 1
ATOM 1892 O O . GLY B 1 57 ? 0.287 -11.641 -18.984 1 92.5 57 GLY B O 1
ATOM 1893 N N . GLY B 1 58 ? 0.641 -13.773 -18.516 1 93.62 58 GLY B N 1
ATOM 1894 C CA . GLY B 1 58 ? 0.239 -14.203 -19.844 1 93.62 58 GLY B CA 1
ATOM 1895 C C . GLY B 1 58 ? -1.18 -13.797 -20.203 1 93.62 58 GLY B C 1
ATOM 1896 O O . GLY B 1 58 ? -1.483 -13.531 -21.375 1 93.62 58 GLY B O 1
ATOM 1897 N N . PHE B 1 59 ? -2.031 -13.781 -19.203 1 95.44 59 PHE B N 1
ATOM 1898 C CA . PHE B 1 59 ? -3.428 -13.422 -19.422 1 95.44 59 PHE B CA 1
ATOM 1899 C C . PHE B 1 59 ? -3.641 -11.93 -19.203 1 95.44 59 PHE B C 1
ATOM 1901 O O . PHE B 1 59 ? -4.77 -11.438 -19.312 1 95.44 59 PHE B O 1
ATOM 1908 N N . ASN B 1 60 ? -2.572 -11.195 -18.906 1 92.62 60 ASN B N 1
ATOM 1909 C CA . ASN B 1 60 ? -2.656 -9.766 -18.609 1 92.62 60 ASN B CA 1
ATOM 1910 C C . ASN B 1 60 ? -3.678 -9.484 -17.516 1 92.62 60 ASN B C 1
ATOM 1912 O O . ASN B 1 60 ? -4.551 -8.633 -17.672 1 92.62 60 ASN B O 1
ATOM 1916 N N . THR B 1 61 ? -3.562 -10.234 -16.453 1 93.88 61 THR B N 1
ATOM 1917 C CA . THR B 1 61 ? -4.434 -10.055 -15.297 1 93.88 61 THR B CA 1
ATOM 1918 C C . THR B 1 61 ? -3.635 -10.102 -14 1 93.88 61 THR B C 1
ATOM 1920 O O . THR B 1 61 ? -2.408 -10.234 -14.031 1 93.88 61 THR B O 1
ATOM 1923 N N . SER B 1 62 ? -4.305 -9.945 -12.906 1 94.06 62 SER B N 1
ATOM 1924 C CA . SER B 1 62 ? -3.65 -9.852 -11.609 1 94.06 62 SER B CA 1
ATOM 1925 C C . SER B 1 62 ? -3.457 -11.234 -10.992 1 94.06 62 SER B C 1
ATOM 1927 O O . SER B 1 62 ? -4.164 -12.18 -11.336 1 94.06 62 SER B O 1
ATOM 1929 N N . LEU B 1 63 ? -2.48 -11.406 -10.117 1 93.25 63 LEU B N 1
ATOM 1930 C CA . LEU B 1 63 ? -2.273 -12.633 -9.359 1 93.25 63 LEU B CA 1
ATOM 1931 C C . LEU B 1 63 ? -3.512 -12.977 -8.539 1 93.25 63 LEU B C 1
ATOM 1933 O O . LEU B 1 63 ? -3.91 -14.148 -8.469 1 93.25 63 LEU B O 1
ATOM 1937 N N . SER B 1 64 ? -4.137 -11.953 -7.922 1 94.06 64 SER B N 1
ATOM 1938 C CA . SER B 1 64 ? -5.266 -12.18 -7.027 1 94.06 64 SER B CA 1
ATOM 1939 C C . SER B 1 64 ? -6.449 -12.789 -7.773 1 94.06 64 SER B C 1
ATOM 1941 O O . SER B 1 64 ? -7.277 -13.477 -7.176 1 94.06 64 SER B O 1
ATOM 1943 N N . THR B 1 65 ? -6.527 -12.586 -9.078 1 93.19 65 THR B N 1
ATOM 1944 C CA . THR B 1 65 ? -7.555 -13.203 -9.914 1 93.19 65 THR B CA 1
ATOM 1945 C C . THR B 1 65 ? -7.523 -14.719 -9.773 1 93.19 65 THR B C 1
ATOM 1947 O O . THR B 1 65 ? -8.57 -15.375 -9.812 1 93.19 65 THR B O 1
ATOM 1950 N N . PHE B 1 66 ? -6.367 -15.305 -9.539 1 92.19 66 PHE B N 1
ATOM 1951 C CA . PHE B 1 66 ? -6.203 -16.75 -9.469 1 92.19 66 PHE B CA 1
ATOM 1952 C C . PHE B 1 66 ? -6.285 -17.234 -8.023 1 92.19 66 PHE B C 1
ATOM 1954 O O . PHE B 1 66 ? -6.469 -18.422 -7.773 1 92.19 66 PHE B O 1
ATOM 1961 N N . LEU B 1 67 ? -6.125 -16.328 -7.074 1 90.38 67 LEU B N 1
ATOM 1962 C CA . LEU B 1 67 ? -6.047 -16.734 -5.676 1 90.38 67 LEU B CA 1
ATOM 1963 C C . LEU B 1 67 ? -7.434 -16.766 -5.039 1 90.38 67 LEU B C 1
ATOM 1965 O O . LEU B 1 67 ? -7.695 -17.562 -4.137 1 90.38 67 LEU B O 1
ATOM 1969 N N . GLU B 1 68 ? -8.266 -15.859 -5.379 1 87.19 68 GLU B N 1
ATOM 1970 C CA . GLU B 1 68 ? -9.602 -15.781 -4.793 1 87.19 68 GLU B CA 1
ATOM 1971 C C . GLU B 1 68 ? -10.57 -15.055 -5.723 1 87.19 68 GLU B C 1
ATOM 1973 O O . GLU B 1 68 ? -10.148 -14.297 -6.594 1 87.19 68 GLU B O 1
ATOM 1978 N N . PRO B 1 69 ? -11.82 -15.352 -5.48 1 81.5 69 PRO B N 1
ATOM 1979 C CA . PRO B 1 69 ? -12.812 -14.57 -6.227 1 81.5 69 PRO B CA 1
ATOM 1980 C C . PRO B 1 69 ? -12.781 -13.086 -5.863 1 81.5 69 PRO B C 1
ATOM 1982 O O . PRO B 1 69 ? -12.469 -12.734 -4.727 1 81.5 69 PRO B O 1
ATOM 1985 N N . VAL B 1 70 ? -13.031 -12.234 -6.895 1 72.88 70 VAL B N 1
ATOM 1986 C CA . VAL B 1 70 ? -13.109 -10.797 -6.633 1 72.88 70 VAL B CA 1
ATOM 1987 C C . VAL B 1 70 ? 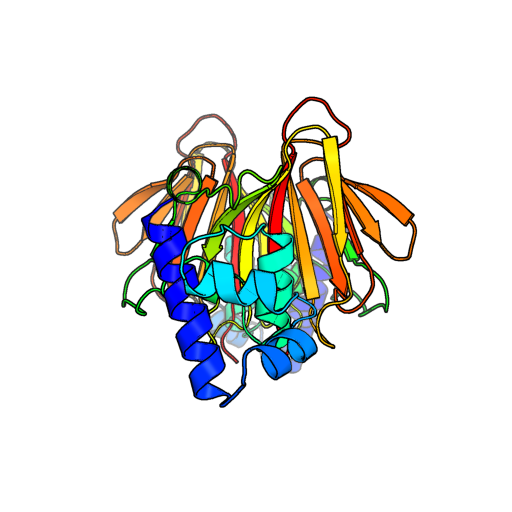-14.203 -10.516 -5.605 1 72.88 70 VAL B C 1
ATOM 1989 O O . VAL B 1 70 ? -15.344 -10.969 -5.762 1 72.88 70 VAL B O 1
ATOM 1992 N N . PRO B 1 71 ? -13.68 -9.883 -4.586 1 70.94 71 PRO B N 1
ATOM 1993 C CA . PRO B 1 71 ? -14.719 -9.555 -3.609 1 70.94 71 PRO B CA 1
ATOM 1994 C C . PRO B 1 71 ? -15.812 -8.656 -4.191 1 70.94 71 PRO B C 1
ATOM 1996 O O . PRO B 1 71 ? -15.523 -7.785 -5.02 1 70.94 71 PRO B O 1
ATOM 1999 N N . GLU B 1 72 ? -17.047 -9.016 -4.102 1 67.31 72 GLU B N 1
ATOM 2000 C CA . GLU B 1 72 ? -18.141 -8.148 -4.535 1 67.31 72 GLU B CA 1
ATOM 2001 C C . GLU B 1 72 ? -18.078 -6.797 -3.828 1 67.31 72 GLU B C 1
ATOM 2003 O O . GLU B 1 72 ? -17.844 -6.734 -2.619 1 67.31 72 GLU B O 1
ATOM 2008 N N . PRO B 1 73 ? -17.938 -5.762 -4.695 1 65.31 73 PRO B N 1
ATOM 2009 C CA . PRO B 1 73 ? -17.953 -4.445 -4.055 1 65.31 73 PRO B CA 1
ATOM 2010 C C . PRO B 1 73 ? -19.141 -4.27 -3.104 1 65.31 73 PRO B C 1
ATOM 2012 O O . PRO B 1 73 ? -20.281 -4.539 -3.48 1 65.31 73 PRO B O 1
ATOM 2015 N N . GLY B 1 74 ? -18.906 -4.535 -1.881 1 62.91 74 GLY B N 1
ATOM 2016 C CA . GLY B 1 74 ? -19.953 -4.156 -0.949 1 62.91 74 GLY B CA 1
ATOM 2017 C C . GLY B 1 74 ? -19.781 -2.754 -0.396 1 62.91 74 GLY B C 1
ATOM 2018 O O . GLY B 1 74 ? -18.75 -2.127 -0.586 1 62.91 74 GLY B O 1
ATOM 2019 N N . PRO B 1 75 ? -20.969 -2.092 -0.014 1 67.75 75 PRO B N 1
ATOM 2020 C CA . PRO B 1 75 ? -20.922 -0.713 0.48 1 67.75 75 PRO B CA 1
ATOM 2021 C C . PRO B 1 75 ? -20.047 -0.552 1.715 1 67.75 75 PRO B C 1
ATOM 2023 O O . PRO B 1 75 ? -19.594 0.558 2.02 1 67.75 75 PRO B O 1
ATOM 2026 N N . GLY B 1 76 ? -19.656 -1.641 2.293 1 85.31 76 GLY B N 1
ATOM 2027 C CA . GLY B 1 76 ? -18.984 -1.493 3.572 1 85.31 76 GLY B CA 1
ATOM 2028 C C . GLY B 1 76 ? -17.484 -1.749 3.492 1 85.31 76 GLY B C 1
ATOM 2029 O O . GLY B 1 76 ? -16.938 -1.938 2.402 1 85.31 76 GLY B O 1
ATOM 2030 N N . PRO B 1 77 ? -16.891 -1.551 4.668 1 93.31 77 PRO B N 1
ATOM 2031 C CA . PRO B 1 77 ? -15.453 -1.803 4.742 1 93.31 77 PRO B CA 1
ATOM 2032 C C . PRO B 1 77 ? -15.086 -3.258 4.453 1 93.31 77 PRO B C 1
ATOM 2034 O O . PRO B 1 77 ? -15.906 -4.156 4.68 1 93.31 77 PRO B O 1
ATOM 2037 N N . LEU B 1 78 ? -14.047 -3.471 3.793 1 93.5 78 LEU B N 1
ATOM 2038 C CA . LEU B 1 78 ? -13.469 -4.797 3.596 1 93.5 78 LEU B CA 1
ATOM 2039 C C . LEU B 1 78 ? -12.43 -5.105 4.664 1 93.5 78 LEU B C 1
ATOM 2041 O O . LEU B 1 78 ? -11.398 -4.43 4.746 1 93.5 78 LEU B O 1
ATOM 2045 N N . PHE B 1 79 ? -12.672 -6.105 5.539 1 94.38 79 PHE B N 1
ATOM 2046 C CA . PHE B 1 79 ? -11.734 -6.535 6.566 1 94.38 79 PHE B CA 1
ATOM 2047 C C . PHE B 1 79 ? -10.992 -7.789 6.133 1 94.38 79 PHE B C 1
ATOM 2049 O O . PHE B 1 79 ? -11.602 -8.742 5.637 1 94.38 79 PHE B O 1
ATOM 2056 N N . ARG B 1 80 ? -9.672 -7.758 6.312 1 95 80 ARG B N 1
ATOM 2057 C CA . ARG B 1 80 ? -8.828 -8.883 5.945 1 95 80 ARG B CA 1
ATOM 2058 C C . ARG B 1 80 ? -7.875 -9.258 7.078 1 95 80 ARG B C 1
ATOM 2060 O O . ARG B 1 80 ? -7.328 -8.375 7.746 1 95 80 ARG B O 1
ATOM 2067 N N . GLN B 1 81 ? -7.691 -10.523 7.273 1 94 81 GLN B N 1
ATOM 2068 C CA . GLN B 1 81 ? -6.738 -11.062 8.234 1 94 81 GLN B CA 1
ATOM 2069 C C . GLN B 1 81 ? -5.746 -12.008 7.566 1 94 81 GLN B C 1
ATOM 2071 O O . GLN B 1 81 ? -6.125 -13.094 7.105 1 94 81 GLN B O 1
ATOM 2076 N N . PRO B 1 82 ? -4.508 -11.57 7.586 1 92.12 82 PRO B N 1
ATOM 2077 C CA . PRO B 1 82 ? -3.539 -12.375 6.832 1 92.12 82 PRO B CA 1
ATOM 2078 C C . PRO B 1 82 ? -3.477 -13.828 7.312 1 92.12 82 PRO B C 1
ATOM 2080 O O . PRO B 1 82 ? -3.27 -14.734 6.508 1 92.12 82 PRO B O 1
ATOM 2083 N N . ASP B 1 83 ? -3.633 -14.07 8.594 1 90.88 83 ASP B N 1
ATOM 2084 C CA . ASP B 1 83 ? -3.555 -15.422 9.133 1 90.88 83 ASP B CA 1
ATOM 2085 C C . ASP B 1 83 ? -4.613 -16.328 8.5 1 90.88 83 ASP B C 1
ATOM 2087 O O . ASP B 1 83 ? -4.387 -17.531 8.32 1 90.88 83 ASP B O 1
ATOM 2091 N N . ARG B 1 84 ? -5.707 -15.719 8.117 1 90.88 84 ARG B N 1
ATOM 2092 C CA . ARG B 1 84 ? -6.797 -16.484 7.516 1 90.88 84 ARG B CA 1
ATOM 2093 C C . ARG B 1 84 ? -6.621 -16.594 6.004 1 90.88 84 ARG B C 1
ATOM 2095 O O . ARG B 1 84 ? -7.238 -17.438 5.359 1 90.88 84 ARG B O 1
ATOM 2102 N N . LEU B 1 85 ? -5.797 -15.75 5.535 1 91.88 85 LEU B N 1
ATOM 2103 C CA . LEU B 1 85 ? -5.715 -15.625 4.082 1 91.88 85 LEU B CA 1
ATOM 2104 C C . LEU B 1 85 ? -4.484 -16.344 3.545 1 91.88 85 LEU B C 1
ATOM 2106 O O . LEU B 1 85 ? -4.426 -16.688 2.359 1 91.88 85 LEU B O 1
ATOM 2110 N N . ARG B 1 86 ? -3.486 -16.547 4.418 1 91.56 86 ARG B N 1
ATOM 2111 C CA . ARG B 1 86 ? -2.211 -17.094 3.973 1 91.56 86 ARG B CA 1
ATOM 2112 C C . ARG B 1 86 ? -2.406 -18.453 3.316 1 91.56 86 ARG B C 1
ATOM 2114 O O . ARG B 1 86 ? -3.064 -19.344 3.879 1 91.56 86 ARG B O 1
ATOM 2121 N N . GLN B 1 87 ? -1.886 -18.484 2.16 1 87.88 87 GLN B N 1
ATOM 2122 C CA . GLN B 1 87 ? -1.871 -19.75 1.412 1 87.88 87 GLN B CA 1
ATOM 2123 C C . GLN B 1 87 ? -0.453 -20.109 0.986 1 87.88 87 GLN B C 1
ATOM 2125 O O . GLN B 1 87 ? 0.365 -19.234 0.705 1 87.88 87 GLN B O 1
ATOM 2130 N N . GLN B 1 88 ? -0.146 -21.359 1.069 1 86.5 88 GLN B N 1
ATOM 2131 C CA . GLN B 1 88 ? 1.109 -21.891 0.548 1 86.5 88 GLN B CA 1
ATOM 2132 C C . GLN B 1 88 ? 0.87 -22.75 -0.685 1 86.5 88 GLN B C 1
ATOM 2134 O O . GLN B 1 88 ? 0.72 -23.969 -0.575 1 86.5 88 GLN B O 1
ATOM 2139 N N . PRO B 1 89 ? 0.89 -22.141 -1.82 1 78.75 89 PRO B N 1
ATOM 2140 C CA . PRO B 1 89 ? 0.701 -22.938 -3.035 1 78.75 89 PRO B CA 1
ATOM 2141 C C . PRO B 1 89 ? 1.78 -24 -3.217 1 78.75 89 PRO B C 1
ATOM 2143 O O . PRO B 1 89 ? 2.959 -23.734 -2.969 1 78.75 89 PRO B O 1
ATOM 2146 N N . ALA B 1 90 ? 1.336 -25.203 -3.752 1 76.81 90 ALA B N 1
ATOM 2147 C CA . ALA B 1 90 ? 2.143 -26.328 -4.195 1 76.81 90 ALA B CA 1
ATOM 2148 C C . ALA B 1 90 ? 3.219 -26.672 -3.17 1 76.81 90 ALA B C 1
ATOM 2150 O O . ALA B 1 90 ? 4.207 -27.328 -3.496 1 76.81 90 ALA B O 1
ATOM 2151 N N . GLY B 1 91 ? 3.076 -26.141 -1.953 1 74.5 91 GLY B N 1
ATOM 2152 C CA . GLY B 1 91 ? 4.102 -26.422 -0.958 1 74.5 91 GLY B CA 1
ATOM 2153 C C . GLY B 1 91 ? 5.359 -25.594 -1.16 1 74.5 91 GLY B C 1
ATOM 2154 O O . GLY B 1 91 ? 6.453 -26.016 -0.776 1 74.5 91 GLY B O 1
ATOM 2155 N N . ASP B 1 92 ? 5.277 -24.594 -1.931 1 75.19 92 ASP B N 1
ATOM 2156 C CA . ASP B 1 92 ? 6.395 -23.688 -2.213 1 75.19 92 ASP B CA 1
ATOM 2157 C C . ASP B 1 92 ? 6.914 -23.047 -0.933 1 75.19 92 ASP B C 1
ATOM 2159 O O . ASP B 1 92 ? 6.262 -23.109 0.111 1 75.19 92 ASP B O 1
ATOM 2163 N N . GLY B 1 93 ? 8.219 -22.578 -0.963 1 89.69 93 GLY B N 1
ATOM 2164 C CA . GLY B 1 93 ? 8.859 -21.844 0.119 1 89.69 93 GLY B CA 1
ATOM 2165 C C . GLY B 1 93 ? 8.352 -20.422 0.262 1 89.69 93 GLY B C 1
ATOM 2166 O O . GLY B 1 93 ? 9.023 -19.578 0.845 1 89.69 93 GLY B O 1
ATOM 2167 N N . MET B 1 94 ? 7.191 -20.172 -0.363 1 93.06 94 MET B N 1
ATOM 2168 C CA . MET B 1 94 ? 6.605 -18.844 -0.267 1 93.06 94 MET B CA 1
ATOM 2169 C C . MET B 1 94 ? 5.113 -18.922 0.025 1 93.06 94 MET B C 1
ATOM 2171 O O . MET B 1 94 ? 4.406 -19.75 -0.55 1 93.06 94 MET B O 1
ATOM 2175 N N . LEU B 1 95 ? 4.633 -18.156 0.966 1 93.62 95 LEU B N 1
ATOM 2176 C CA . LEU B 1 95 ? 3.209 -18.016 1.251 1 93.62 95 LEU B CA 1
ATOM 2177 C C . LEU B 1 95 ? 2.695 -16.656 0.766 1 93.62 95 LEU B C 1
ATOM 2179 O O . LEU B 1 95 ? 3.451 -15.688 0.701 1 93.62 95 LEU B O 1
ATOM 2183 N N . VAL B 1 96 ? 1.409 -16.641 0.444 1 94.38 96 VAL B N 1
ATOM 2184 C CA . VAL B 1 96 ? 0.793 -15.422 -0.055 1 94.38 96 VAL B CA 1
ATOM 2185 C C . VAL B 1 96 ? -0.521 -15.164 0.679 1 94.38 96 VAL B C 1
ATOM 2187 O O . VAL B 1 96 ? -1.308 -16.094 0.895 1 94.38 96 VAL B O 1
ATOM 2190 N N . ALA B 1 97 ? -0.755 -14.008 1.14 1 95.38 97 ALA B N 1
ATOM 2191 C CA . ALA B 1 97 ? -2.027 -13.516 1.664 1 95.38 97 ALA B CA 1
ATOM 2192 C C . ALA B 1 97 ? -2.498 -12.281 0.896 1 95.38 97 ALA B C 1
ATOM 2194 O O . ALA B 1 97 ? -1.929 -11.195 1.041 1 95.38 97 ALA B O 1
ATOM 2195 N N . PRO B 1 98 ? -3.529 -12.406 0.035 1 95.25 98 PRO B N 1
ATOM 2196 C CA . PRO B 1 98 ? -4.031 -11.242 -0.698 1 95.25 98 PRO B CA 1
ATOM 2197 C C . PRO B 1 98 ? -4.832 -10.289 0.187 1 95.25 98 PRO B C 1
ATOM 2199 O O . PRO B 1 98 ? -6.043 -10.453 0.339 1 95.25 98 PRO B O 1
ATOM 2202 N N . LEU B 1 99 ? -4.246 -9.273 0.681 1 96.56 99 LEU B N 1
ATOM 2203 C CA . LEU B 1 99 ? -4.898 -8.336 1.592 1 96.56 99 LEU B CA 1
ATOM 2204 C C . LEU B 1 99 ? -5.934 -7.496 0.855 1 96.56 99 LEU B C 1
ATOM 2206 O O . LEU B 1 99 ? -7.086 -7.41 1.282 1 96.56 99 LEU B O 1
ATOM 2210 N N . PHE B 1 100 ? -5.508 -6.918 -0.216 1 96.25 100 PHE B N 1
ATOM 2211 C CA . PHE B 1 100 ? -6.387 -6.141 -1.081 1 96.25 100 PHE B CA 1
ATOM 2212 C C . PHE B 1 100 ? -6.27 -6.602 -2.529 1 96.25 100 PHE B C 1
ATOM 2214 O O . PHE B 1 100 ? -5.398 -6.133 -3.268 1 96.25 100 PHE B O 1
ATOM 2221 N N . PRO B 1 101 ? -7.211 -7.477 -2.955 1 95.19 101 PRO B N 1
ATOM 2222 C CA . PRO B 1 101 ? -7.164 -7.973 -4.332 1 95.19 101 PRO B CA 1
ATOM 2223 C C . PRO B 1 101 ? -7.387 -6.871 -5.363 1 95.19 101 PRO B C 1
ATOM 2225 O O . PRO B 1 101 ? -7.918 -5.809 -5.031 1 95.19 101 PRO B O 1
ATOM 2228 N N . PHE B 1 102 ? -7.043 -7.16 -6.551 1 95 102 PHE B N 1
ATOM 2229 C CA . PHE B 1 102 ? -7.109 -6.184 -7.629 1 95 102 PHE B CA 1
ATOM 2230 C C . PHE B 1 102 ? -8.555 -5.777 -7.902 1 95 102 PHE B C 1
ATOM 2232 O O . PHE B 1 102 ? -9.438 -6.629 -7.98 1 95 102 PHE B O 1
ATOM 2239 N N . GLU B 1 103 ? -8.789 -4.582 -7.961 1 91.44 103 GLU B N 1
ATOM 2240 C CA . GLU B 1 103 ? -9.992 -3.949 -8.5 1 91.44 103 GLU B CA 1
ATOM 2241 C C . GLU B 1 103 ? -9.633 -2.889 -9.539 1 91.44 103 GLU B C 1
ATOM 2243 O O . GLU B 1 103 ? -8.719 -2.092 -9.328 1 91.44 103 GLU B O 1
ATOM 2248 N N . THR B 1 104 ? -10.312 -2.818 -10.594 1 90.62 104 THR B N 1
ATOM 2249 C CA . THR B 1 104 ? -10.016 -1.935 -11.711 1 90.62 104 THR B CA 1
ATOM 2250 C C . THR B 1 104 ? -9.953 -0.48 -11.258 1 90.62 104 THR B C 1
ATOM 2252 O O . THR B 1 104 ? -9.125 0.295 -11.734 1 90.62 104 THR B O 1
ATOM 2255 N N . ARG B 1 105 ? -10.742 -0.092 -10.281 1 89.81 105 ARG B N 1
ATOM 2256 C CA . ARG B 1 105 ? -10.836 1.299 -9.852 1 89.81 105 ARG B CA 1
ATOM 2257 C C . ARG B 1 105 ? -9.555 1.745 -9.148 1 89.81 105 ARG B C 1
ATOM 2259 O O . ARG B 1 105 ? -9.266 2.941 -9.07 1 89.81 105 ARG B O 1
ATOM 2266 N N . PHE B 1 106 ? -8.758 0.796 -8.664 1 93.38 106 PHE B N 1
ATOM 2267 C CA . PHE B 1 106 ? -7.559 1.163 -7.918 1 93.38 106 PHE B CA 1
ATOM 2268 C C . PHE B 1 106 ? -6.312 0.991 -8.781 1 93.38 106 PHE B C 1
ATOM 2270 O O . PHE B 1 106 ? -5.348 1.748 -8.641 1 93.38 106 PHE B O 1
ATOM 2277 N N . GLY B 1 107 ? -6.367 -0.062 -9.648 1 93.94 107 GLY B N 1
ATOM 2278 C CA . GLY B 1 107 ? -5.242 -0.324 -10.531 1 93.94 107 GLY B CA 1
ATOM 2279 C C . GLY B 1 107 ? -4.082 -1.014 -9.836 1 93.94 107 GLY B C 1
ATOM 2280 O O . GLY B 1 107 ? -2.963 -1.028 -10.352 1 93.94 107 GLY B O 1
ATOM 2281 N N . PHE B 1 108 ? -4.297 -1.513 -8.609 1 96.62 108 PHE B N 1
ATOM 2282 C CA . PHE B 1 108 ? -3.232 -2.213 -7.898 1 96.62 108 PHE B CA 1
ATOM 2283 C C . PHE B 1 108 ? -3.799 -3.365 -7.078 1 96.62 108 PHE B C 1
ATOM 2285 O O . PHE B 1 108 ? -5.008 -3.443 -6.863 1 96.62 108 PHE B O 1
ATOM 2292 N N . GLU B 1 109 ? -2.982 -4.285 -6.734 1 96.88 109 GLU B N 1
ATOM 2293 C CA . GLU B 1 109 ? -3.232 -5.285 -5.699 1 96.88 109 GLU B CA 1
ATOM 2294 C C . GLU B 1 109 ? -2.148 -5.25 -4.625 1 96.88 109 GLU B C 1
ATOM 2296 O O . GLU B 1 109 ? -1.025 -4.809 -4.883 1 96.88 109 GLU B O 1
ATOM 2301 N N . MET B 1 110 ? -2.482 -5.621 -3.41 1 97.38 110 MET B N 1
ATOM 2302 C CA . MET B 1 110 ? -1.543 -5.637 -2.291 1 97.38 110 MET B CA 1
ATOM 2303 C C . MET B 1 110 ? -1.582 -6.977 -1.568 1 97.38 110 MET B C 1
ATOM 2305 O O . MET B 1 110 ? -2.648 -7.43 -1.144 1 97.38 110 MET B O 1
ATOM 2309 N N . MET B 1 111 ? -0.43 -7.59 -1.408 1 96.75 111 MET B N 1
ATOM 2310 C CA . MET B 1 111 ? -0.329 -8.891 -0.75 1 96.75 111 MET B CA 1
ATOM 2311 C C . MET B 1 111 ? 0.713 -8.859 0.364 1 96.75 111 MET B C 1
ATOM 2313 O O . MET B 1 111 ? 1.615 -8.016 0.35 1 96.75 111 MET B O 1
ATOM 2317 N N . GLU B 1 112 ? 0.521 -9.672 1.345 1 97.81 112 GLU B N 1
ATOM 2318 C CA . GLU B 1 112 ? 1.603 -10.055 2.248 1 97.81 112 GLU B CA 1
ATOM 2319 C C . GLU B 1 112 ? 2.289 -11.336 1.775 1 97.81 112 GLU B C 1
ATOM 2321 O O . GLU B 1 112 ? 1.63 -12.352 1.543 1 97.81 112 GLU B O 1
ATOM 2326 N N . LEU B 1 113 ? 3.551 -11.312 1.586 1 96.62 113 LEU B N 1
ATOM 2327 C CA . LEU B 1 113 ? 4.336 -12.461 1.153 1 96.62 113 LEU B CA 1
ATOM 2328 C C . LEU B 1 113 ? 5.258 -12.938 2.27 1 96.62 113 LEU B C 1
ATOM 2330 O O . LEU B 1 113 ? 5.848 -12.133 2.984 1 96.62 113 LEU B O 1
ATOM 2334 N N . THR B 1 114 ? 5.332 -14.18 2.486 1 96.94 114 THR B N 1
ATOM 2335 C CA . THR B 1 114 ? 6.242 -14.812 3.434 1 96.94 114 THR B CA 1
ATOM 2336 C C . THR B 1 114 ? 7.219 -15.734 2.711 1 96.94 114 THR B C 1
ATOM 2338 O O . THR B 1 114 ? 6.809 -16.703 2.078 1 96.94 114 THR B O 1
ATOM 2341 N N . LEU B 1 115 ? 8.453 -15.398 2.744 1 97.06 115 LEU B N 1
ATOM 2342 C CA . LEU B 1 115 ? 9.5 -16.281 2.242 1 97.06 115 LEU B CA 1
ATOM 2343 C C . LEU B 1 115 ? 10.023 -17.188 3.352 1 97.06 115 LEU B C 1
ATOM 2345 O O . LEU B 1 115 ? 10.516 -16.719 4.371 1 97.06 115 LEU B O 1
ATOM 2349 N N . LEU B 1 116 ? 9.914 -18.469 3.178 1 96.75 116 LEU B N 1
ATOM 2350 C CA . LEU B 1 116 ? 10.469 -19.406 4.145 1 96.75 116 LEU B CA 1
ATOM 2351 C C . LEU B 1 116 ? 11.992 -19.438 4.07 1 96.75 116 LEU B C 1
ATOM 2353 O O . LEU B 1 116 ? 12.578 -18.922 3.121 1 96.75 116 LEU B O 1
ATOM 2357 N N . PRO B 1 117 ? 12.617 -20 5.102 1 97.31 117 PRO B N 1
ATOM 2358 C CA . PRO B 1 117 ? 14.086 -20.031 5.145 1 97.31 117 PRO B CA 1
ATOM 2359 C C . PRO B 1 117 ? 14.695 -20.641 3.887 1 97.31 117 PRO B C 1
ATOM 2361 O O . PRO B 1 117 ? 14.266 -21.703 3.441 1 97.31 117 PRO B O 1
ATOM 2364 N N . GLY B 1 118 ? 15.602 -19.891 3.309 1 96 118 GLY B N 1
ATOM 2365 C CA . GLY B 1 118 ? 16.375 -20.406 2.184 1 96 118 GLY B CA 1
ATOM 2366 C C . GLY B 1 118 ? 15.703 -20.172 0.845 1 96 118 GLY B C 1
ATOM 2367 O O . GLY B 1 118 ? 16.297 -20.438 -0.206 1 96 118 GLY B O 1
ATOM 2368 N N . TYR B 1 119 ? 14.531 -19.594 0.822 1 95.31 119 TYR B N 1
ATOM 2369 C CA . TYR B 1 119 ? 13.797 -19.391 -0.42 1 95.31 119 TYR B CA 1
ATOM 2370 C C . TYR B 1 119 ? 14.492 -18.359 -1.295 1 95.31 119 TYR B C 1
ATOM 2372 O O . TYR B 1 119 ? 14.984 -17.344 -0.794 1 95.31 119 TYR B O 1
ATOM 2380 N N . GLN B 1 120 ? 14.586 -18.594 -2.582 1 94.62 120 GLN B N 1
ATOM 2381 C CA . GLN B 1 120 ? 15.117 -17.656 -3.572 1 94.62 120 GLN B CA 1
ATOM 2382 C C . GLN B 1 120 ? 14.359 -17.781 -4.895 1 94.62 120 GLN B C 1
ATOM 2384 O O . GLN B 1 120 ? 14.039 -18.875 -5.34 1 94.62 120 GLN B O 1
ATOM 2389 N N . ARG B 1 121 ? 14.109 -16.562 -5.434 1 91.25 121 ARG B N 1
ATOM 2390 C CA . ARG B 1 121 ? 13.445 -16.531 -6.73 1 91.25 121 ARG B CA 1
ATOM 2391 C C . ARG B 1 121 ? 13.938 -15.344 -7.562 1 91.25 121 ARG B C 1
ATOM 2393 O O . ARG B 1 121 ? 14.102 -14.242 -7.039 1 91.25 121 ARG B O 1
ATOM 2400 N N . GLN B 1 122 ? 14.195 -15.633 -8.734 1 89.94 122 GLN B N 1
ATOM 2401 C CA . GLN B 1 122 ? 14.43 -14.602 -9.734 1 89.94 122 GLN B CA 1
ATOM 2402 C C . GLN B 1 122 ? 13.297 -14.547 -10.75 1 89.94 122 GLN B C 1
ATOM 2404 O O . GLN B 1 122 ? 12.953 -15.562 -11.359 1 89.94 122 GLN B O 1
ATOM 2409 N N . SER B 1 123 ? 12.688 -13.445 -10.812 1 82.56 123 SER B N 1
ATOM 2410 C CA . SER B 1 123 ? 11.516 -13.273 -11.656 1 82.56 123 SER B CA 1
ATOM 2411 C C . SER B 1 123 ? 11.883 -12.688 -13.016 1 82.56 123 SER B C 1
ATOM 2413 O O . SER B 1 123 ? 12.742 -11.805 -13.102 1 82.56 123 SER B O 1
ATOM 2415 N N . ASP B 1 124 ? 11.219 -13.227 -13.977 1 82.31 124 ASP B N 1
ATOM 2416 C CA . ASP B 1 124 ? 11.242 -12.555 -15.273 1 82.31 124 ASP B CA 1
ATOM 2417 C C . ASP B 1 124 ? 10.516 -11.211 -15.203 1 82.31 124 ASP B C 1
ATOM 2419 O O . ASP B 1 124 ? 9.688 -10.992 -14.32 1 82.31 124 ASP B O 1
ATOM 2423 N N . PRO B 1 125 ? 10.875 -10.344 -16.172 1 88.75 125 PRO B N 1
ATOM 2424 C CA . PRO B 1 125 ? 10.172 -9.062 -16.203 1 88.75 125 PRO B CA 1
ATOM 2425 C C . PRO B 1 125 ? 8.656 -9.219 -16.312 1 88.75 125 PRO B C 1
ATOM 2427 O O . PRO B 1 125 ? 8.172 -10.109 -17.016 1 88.75 125 PRO B O 1
AT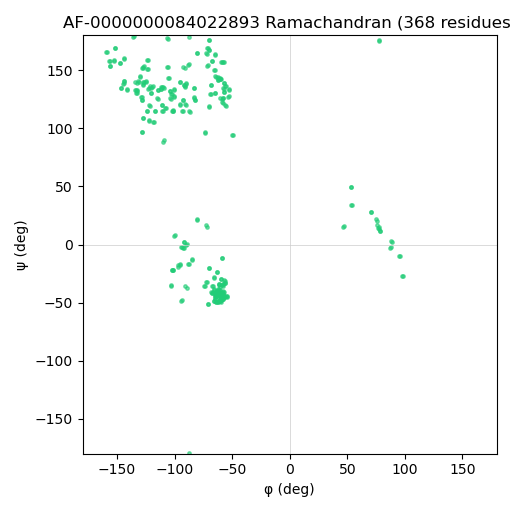OM 2430 N N . HIS B 1 126 ? 7.996 -8.398 -15.492 1 89.81 126 HIS B N 1
ATOM 2431 C CA . HIS B 1 126 ? 6.562 -8.258 -15.711 1 89.81 126 HIS B CA 1
ATOM 2432 C C . HIS B 1 126 ? 6.277 -7.5 -17 1 89.81 126 HIS B C 1
ATOM 2434 O O . HIS B 1 126 ? 7.203 -7.16 -17.75 1 89.81 126 HIS B O 1
ATOM 2440 N N . GLU B 1 127 ? 5.004 -7.398 -17.312 1 87.69 127 GLU B N 1
ATOM 2441 C CA . GLU B 1 127 ? 4.602 -6.609 -18.484 1 87.69 127 GLU B CA 1
ATOM 2442 C C . GLU B 1 127 ? 5.086 -5.168 -18.359 1 87.69 127 GLU B C 1
ATOM 2444 O O . GLU B 1 127 ? 5.297 -4.668 -17.25 1 87.69 127 GLU B O 1
ATOM 2449 N N . PRO B 1 128 ? 5.211 -4.488 -19.5 1 90.81 128 PRO B N 1
ATOM 2450 C CA . PRO B 1 128 ? 5.699 -3.109 -19.484 1 90.81 128 PRO B CA 1
ATOM 2451 C C . PRO B 1 128 ? 4.848 -2.191 -18.609 1 90.81 128 PRO B C 1
ATOM 2453 O O . PRO B 1 128 ? 3.615 -2.256 -18.672 1 90.81 128 PRO B O 1
ATOM 2456 N N . GLY B 1 129 ? 5.5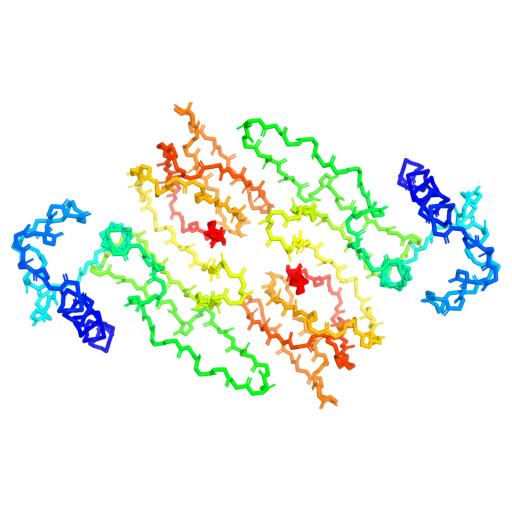08 -1.417 -17.75 1 92.62 129 GLY B N 1
ATOM 2457 C CA . GLY B 1 129 ? 4.824 -0.399 -16.969 1 92.62 129 GLY B CA 1
ATOM 2458 C C . GLY B 1 129 ? 4.418 -0.878 -15.586 1 92.62 129 GLY B C 1
ATOM 2459 O O . GLY B 1 129 ? 3.947 -0.091 -14.758 1 92.62 129 GLY B O 1
ATOM 2460 N N . VAL B 1 130 ? 4.531 -2.166 -15.289 1 94.38 130 VAL B N 1
ATOM 2461 C CA . VAL B 1 130 ? 4.184 -2.691 -13.977 1 94.38 130 VAL B CA 1
ATOM 2462 C C . VAL B 1 130 ? 5.191 -2.201 -12.938 1 94.38 130 VAL B C 1
ATOM 2464 O O . VAL B 1 130 ? 6.402 -2.242 -13.172 1 94.38 130 VAL B O 1
ATOM 2467 N N . ILE B 1 131 ? 4.695 -1.655 -11.836 1 96.06 131 ILE B N 1
ATOM 2468 C CA . ILE B 1 131 ? 5.531 -1.116 -10.773 1 96.06 131 ILE B CA 1
ATOM 2469 C C . ILE B 1 131 ? 5.254 -1.868 -9.469 1 96.06 131 ILE B C 1
ATOM 2471 O O . ILE B 1 131 ? 4.098 -2.141 -9.141 1 96.06 131 ILE B O 1
ATOM 2475 N N . GLU B 1 132 ? 6.297 -2.227 -8.742 1 97.19 132 GLU B N 1
ATOM 2476 C CA . GLU B 1 132 ? 6.152 -2.867 -7.441 1 97.19 132 GLU B CA 1
ATOM 2477 C C . GLU B 1 132 ? 6.574 -1.93 -6.312 1 97.19 132 GLU B C 1
ATOM 2479 O O . GLU B 1 132 ? 7.551 -1.19 -6.445 1 97.19 132 GLU B O 1
ATOM 2484 N N . HIS B 1 133 ? 5.852 -1.812 -5.254 1 98.19 133 HIS B N 1
ATOM 2485 C CA . HIS B 1 133 ? 6.145 -1.176 -3.975 1 98.19 133 HIS B CA 1
ATOM 2486 C C . HIS B 1 133 ? 6.297 -2.211 -2.865 1 98.19 133 HIS B C 1
ATOM 2488 O O . HIS B 1 133 ? 5.336 -2.904 -2.521 1 98.19 133 HIS B O 1
ATOM 2494 N N . VAL B 1 134 ? 7.492 -2.322 -2.309 1 98.44 134 VAL B N 1
ATOM 2495 C CA . VAL B 1 134 ? 7.809 -3.359 -1.332 1 98.44 134 VAL B CA 1
ATOM 2496 C C . VAL B 1 134 ? 8.094 -2.719 0.025 1 98.44 134 VAL B C 1
ATOM 2498 O O . VAL B 1 134 ? 8.781 -1.699 0.106 1 98.44 134 VAL B O 1
ATOM 2501 N N . ILE B 1 135 ? 7.52 -3.24 1.067 1 98.56 135 ILE B N 1
ATOM 2502 C CA . ILE B 1 135 ? 7.809 -2.842 2.439 1 98.56 135 ILE B CA 1
ATOM 2503 C C . ILE B 1 135 ? 8.125 -4.078 3.281 1 98.56 135 ILE B C 1
ATOM 2505 O O . ILE B 1 135 ? 7.289 -4.977 3.41 1 98.56 135 ILE B O 1
ATOM 2509 N N . VAL B 1 136 ? 9.281 -4.098 3.918 1 98.5 136 VAL B N 1
ATOM 2510 C CA . VAL B 1 136 ? 9.672 -5.254 4.723 1 98.5 136 VAL B CA 1
ATOM 2511 C C . VAL B 1 136 ? 9.023 -5.16 6.102 1 98.5 136 VAL B C 1
ATOM 2513 O O . VAL B 1 136 ? 9.156 -4.145 6.789 1 98.5 136 VAL B O 1
ATOM 2516 N N . ARG B 1 137 ? 8.32 -6.16 6.461 1 97.25 137 ARG B N 1
ATOM 2517 C CA . ARG B 1 137 ? 7.641 -6.188 7.754 1 97.25 137 ARG B CA 1
ATOM 2518 C C . ARG B 1 137 ? 8.5 -6.891 8.805 1 97.25 137 ARG B C 1
ATOM 2520 O O . ARG B 1 137 ? 8.625 -6.414 9.93 1 97.25 137 ARG B O 1
ATOM 2527 N N . GLN B 1 138 ? 9 -8.016 8.461 1 97 138 GLN B N 1
ATOM 2528 C CA . GLN B 1 138 ? 9.734 -8.867 9.398 1 97 138 GLN B CA 1
ATOM 2529 C C . GLN B 1 138 ? 10.891 -9.578 8.703 1 97 138 GLN B C 1
ATOM 2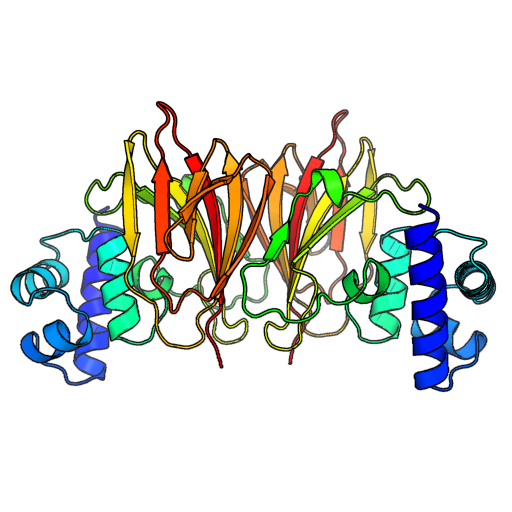531 O O . GLN B 1 138 ? 10.742 -10.047 7.57 1 97 138 GLN B O 1
ATOM 2536 N N . GLY B 1 139 ? 12.031 -9.68 9.422 1 97.56 139 GLY B N 1
ATOM 2537 C CA . GLY B 1 139 ? 13.203 -10.344 8.852 1 97.56 139 GLY B CA 1
ATOM 2538 C C . GLY B 1 139 ? 13.953 -9.469 7.867 1 97.56 139 GLY B C 1
ATOM 2539 O O . GLY B 1 139 ? 13.602 -8.305 7.656 1 97.56 139 GLY B O 1
ATOM 2540 N N . GLU B 1 140 ? 15.039 -9.961 7.387 1 97.94 140 GLU B N 1
ATOM 2541 C CA . GLU B 1 140 ? 15.844 -9.258 6.387 1 97.94 140 GLU B CA 1
ATOM 2542 C C . GLU B 1 140 ? 15.602 -9.828 4.992 1 97.94 140 GLU B C 1
ATOM 2544 O O . GLU B 1 140 ? 15.906 -10.992 4.73 1 97.94 140 GLU B O 1
ATOM 2549 N N . LEU B 1 141 ? 15.039 -9.008 4.117 1 98.44 141 LEU B N 1
ATOM 2550 C CA . LEU B 1 141 ? 14.781 -9.391 2.736 1 98.44 141 LEU B CA 1
ATOM 2551 C C . LEU B 1 141 ? 15.953 -9.031 1.836 1 98.44 141 LEU B C 1
ATOM 2553 O O . LEU B 1 141 ? 16.516 -7.941 1.955 1 98.44 141 LEU B O 1
ATOM 2557 N N . GLU B 1 142 ? 16.344 -9.883 0.997 1 98.56 142 GLU B N 1
ATOM 2558 C CA . GLU B 1 142 ? 17.25 -9.492 -0.078 1 98.56 142 GLU B CA 1
ATOM 2559 C C . GLU B 1 142 ? 16.5 -9.352 -1.403 1 98.56 142 GLU B C 1
ATOM 2561 O O . GLU B 1 142 ? 15.781 -10.266 -1.816 1 98.56 142 GLU B O 1
ATOM 2566 N N . LEU B 1 143 ? 16.625 -8.234 -2.01 1 98.19 143 LEU B N 1
ATOM 2567 C CA . LEU B 1 143 ? 15.961 -7.883 -3.26 1 98.19 143 LEU B CA 1
ATOM 2568 C C . LEU B 1 143 ? 16.969 -7.691 -4.383 1 98.19 143 LEU B C 1
ATOM 2570 O O . LEU B 1 143 ? 17.953 -6.957 -4.219 1 98.19 143 LEU B O 1
ATOM 2574 N N . LEU B 1 144 ? 16.781 -8.398 -5.465 1 97.81 144 LEU B N 1
ATOM 2575 C CA . LEU B 1 144 ? 17.625 -8.25 -6.645 1 97.81 144 LEU B CA 1
ATOM 2576 C C . LEU B 1 144 ? 17.109 -7.137 -7.547 1 97.81 144 LEU B C 1
ATOM 2578 O O . LEU B 1 144 ? 15.992 -7.23 -8.07 1 97.81 144 LEU B O 1
ATOM 2582 N N . LEU B 1 145 ? 17.812 -6.105 -7.703 1 95.44 145 LEU B N 1
ATOM 2583 C CA . LEU B 1 145 ? 17.5 -5 -8.602 1 95.44 145 LEU B CA 1
ATOM 2584 C C . LEU B 1 145 ? 18.719 -4.605 -9.422 1 95.44 145 LEU B C 1
ATOM 2586 O O . LEU B 1 145 ? 19.812 -4.441 -8.883 1 95.44 145 LEU B O 1
ATOM 2590 N N . GLU B 1 146 ? 18.484 -4.504 -10.727 1 92.25 146 GLU B N 1
ATOM 2591 C CA . GLU B 1 146 ? 19.562 -4.086 -11.625 1 92.25 146 GLU B CA 1
ATOM 2592 C C . GLU B 1 146 ? 20.797 -4.953 -11.445 1 92.25 146 GLU B C 1
ATOM 2594 O O . GLU B 1 146 ? 21.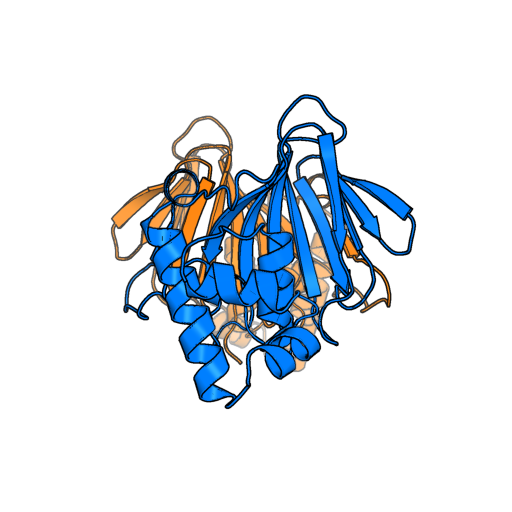922 -4.438 -11.383 1 92.25 146 GLU B O 1
ATOM 2599 N N . GLY B 1 147 ? 20.625 -6.164 -11.156 1 93.19 147 GLY B N 1
ATOM 2600 C CA . GLY B 1 147 ? 21.688 -7.148 -11.117 1 93.19 147 GLY B CA 1
ATOM 2601 C C . GLY B 1 147 ? 22.375 -7.227 -9.766 1 93.19 147 GLY B C 1
ATOM 2602 O O . GLY B 1 147 ? 23.359 -7.957 -9.602 1 93.19 147 GLY B O 1
ATOM 2603 N N . HIS B 1 148 ? 21.906 -6.469 -8.797 1 95.56 148 HIS B N 1
ATOM 2604 C CA . HIS B 1 148 ? 22.531 -6.453 -7.48 1 95.56 148 HIS B CA 1
ATOM 2605 C C . HIS B 1 148 ? 21.531 -6.828 -6.391 1 95.56 148 HIS B C 1
ATOM 2607 O O . HIS B 1 148 ? 20.406 -6.332 -6.379 1 95.56 148 HIS B O 1
ATOM 2613 N N . TRP B 1 149 ? 22.047 -7.723 -5.508 1 97.12 149 TRP B N 1
ATOM 2614 C CA . TRP B 1 149 ? 21.25 -8.062 -4.336 1 97.12 149 TRP B CA 1
ATOM 2615 C C . TRP B 1 149 ? 21.438 -7.031 -3.23 1 97.12 149 TRP B C 1
ATOM 2617 O O . TRP B 1 149 ? 22.562 -6.707 -2.857 1 97.12 149 TRP B O 1
ATOM 2627 N N . GLN B 1 150 ? 20.375 -6.5 -2.76 1 96.25 150 GLN B N 1
ATOM 2628 C CA . GLN B 1 150 ? 20.406 -5.547 -1.655 1 96.25 150 GLN B CA 1
ATOM 2629 C C . GLN B 1 150 ? 19.594 -6.051 -0.469 1 96.25 150 GLN B C 1
ATOM 2631 O O . GLN B 1 150 ? 18.5 -6.582 -0.647 1 96.25 150 GLN B O 1
ATOM 2636 N N . ALA B 1 151 ? 20.203 -5.91 0.693 1 97.94 151 ALA B N 1
ATOM 2637 C CA . ALA B 1 151 ? 19.5 -6.301 1.915 1 97.94 151 ALA B CA 1
ATOM 2638 C C . ALA B 1 151 ? 18.578 -5.191 2.4 1 97.94 151 ALA B C 1
ATOM 2640 O O . ALA B 1 151 ? 18.953 -4.02 2.416 1 97.94 151 ALA B O 1
ATOM 2641 N N . LEU B 1 152 ? 17.391 -5.551 2.764 1 97.88 152 LEU B N 1
ATOM 2642 C CA . LEU B 1 152 ? 16.391 -4.621 3.285 1 97.88 152 LEU B CA 1
ATOM 2643 C C . LEU B 1 152 ? 15.945 -5.035 4.68 1 97.88 152 LEU B C 1
ATOM 2645 O O . LEU B 1 152 ? 15.438 -6.145 4.871 1 97.88 152 LEU B O 1
ATOM 2649 N N . ALA B 1 153 ? 16.141 -4.211 5.648 1 96.88 153 ALA B N 1
ATOM 2650 C CA . ALA B 1 153 ? 15.727 -4.445 7.031 1 96.88 153 ALA B CA 1
ATOM 2651 C C . ALA B 1 153 ? 14.25 -4.129 7.223 1 96.88 153 ALA B C 1
ATOM 2653 O O . ALA B 1 153 ? 13.617 -3.52 6.355 1 96.88 153 ALA B O 1
ATOM 2654 N N . PRO B 1 154 ? 13.711 -4.617 8.375 1 96.19 154 PRO B N 1
ATOM 2655 C CA . PRO B 1 154 ? 12.305 -4.289 8.633 1 96.19 154 PRO B CA 1
ATOM 2656 C C . PRO B 1 154 ? 12.031 -2.789 8.555 1 96.19 154 PRO B C 1
ATOM 2658 O O . PRO B 1 154 ? 12.805 -1.987 9.078 1 96.19 154 PRO B O 1
ATOM 2661 N N . GLY B 1 155 ? 10.945 -2.465 7.84 1 95.38 155 GLY B N 1
ATOM 2662 C CA . GLY B 1 155 ? 10.562 -1.073 7.664 1 95.38 155 GLY B CA 1
ATOM 2663 C C . GLY B 1 155 ? 11.031 -0.485 6.348 1 95.38 155 GLY B C 1
ATOM 2664 O O . GLY B 1 155 ? 10.461 0.492 5.859 1 95.38 155 GLY B O 1
ATOM 2665 N N . ALA B 1 156 ? 12.133 -1.047 5.824 1 97.25 156 ALA B N 1
ATOM 2666 C CA . ALA B 1 156 ? 12.625 -0.548 4.543 1 97.25 156 ALA B CA 1
ATOM 2667 C C . ALA B 1 156 ? 11.555 -0.654 3.463 1 97.25 156 ALA B C 1
ATOM 2669 O O . ALA B 1 156 ? 10.812 -1.642 3.406 1 97.25 156 ALA B O 1
ATOM 2670 N N . ALA B 1 157 ? 11.445 0.376 2.627 1 97.88 157 ALA B N 1
ATOM 2671 C CA . ALA B 1 157 ? 10.477 0.441 1.532 1 97.88 157 ALA B CA 1
ATOM 2672 C C . ALA B 1 157 ? 11.172 0.745 0.208 1 97.88 157 ALA B C 1
ATOM 2674 O O . ALA B 1 157 ? 12.109 1.547 0.16 1 97.88 157 ALA B O 1
ATOM 2675 N N . VAL B 1 158 ? 10.734 0.094 -0.831 1 97.31 158 VAL B N 1
ATOM 2676 C CA . VAL B 1 158 ? 11.359 0.288 -2.137 1 97.31 158 VAL B CA 1
ATOM 2677 C C . VAL B 1 158 ? 10.289 0.287 -3.225 1 97.31 158 VAL B C 1
ATOM 2679 O O . VAL B 1 158 ? 9.367 -0.535 -3.197 1 97.31 158 VAL B O 1
ATOM 2682 N N . ARG B 1 159 ? 10.32 1.195 -4.105 1 96.88 159 ARG B N 1
ATOM 2683 C CA . ARG B 1 159 ? 9.539 1.197 -5.34 1 96.88 159 ARG B CA 1
ATOM 2684 C C . ARG B 1 159 ? 10.438 1.018 -6.559 1 96.88 159 ARG B C 1
ATOM 2686 O O . ARG B 1 159 ? 11.477 1.681 -6.672 1 96.88 159 ARG B O 1
ATOM 2693 N N . PHE B 1 160 ? 10.086 0.166 -7.477 1 95.88 160 PHE B N 1
ATOM 2694 C CA . PHE B 1 160 ? 10.914 -0.057 -8.656 1 95.88 160 PHE B CA 1
ATOM 2695 C C . PHE B 1 160 ? 10.062 -0.518 -9.836 1 95.88 160 PHE B C 1
ATOM 2697 O O . PHE B 1 160 ? 8.945 -0.999 -9.648 1 95.88 160 PHE B O 1
ATOM 2704 N N . ASN B 1 161 ? 10.633 -0.302 -11 1 94.12 161 ASN B N 1
ATOM 2705 C CA . ASN B 1 161 ? 10.023 -0.843 -12.211 1 94.12 161 ASN B CA 1
ATOM 2706 C C . ASN B 1 161 ? 10.156 -2.363 -12.273 1 94.12 161 ASN B C 1
ATOM 2708 O O . ASN B 1 161 ? 11.266 -2.896 -12.32 1 94.12 161 ASN B O 1
ATOM 2712 N N . ALA B 1 162 ? 9.031 -3.066 -12.305 1 92.69 162 ALA B N 1
ATOM 2713 C CA . ALA B 1 162 ? 9.039 -4.523 -12.242 1 92.69 162 ALA B CA 1
ATOM 2714 C C . ALA B 1 162 ? 9.062 -5.137 -13.641 1 92.69 162 ALA B C 1
ATOM 2716 O O . ALA B 1 162 ? 9.094 -6.359 -13.789 1 92.69 162 ALA B O 1
ATOM 2717 N N . ASP B 1 163 ? 9 -4.27 -14.641 1 92.12 163 ASP B N 1
ATOM 2718 C CA . ASP B 1 163 ? 9.133 -4.773 -16 1 92.12 163 ASP B CA 1
ATOM 2719 C C . ASP B 1 163 ? 10.594 -5.008 -16.359 1 92.12 163 ASP B C 1
ATOM 2721 O O . ASP B 1 163 ? 10.969 -4.945 -17.547 1 92.12 163 ASP B O 1
ATOM 2725 N N . GLN B 1 164 ? 11.469 -5.172 -15.398 1 93.12 164 GLN B N 1
ATOM 2726 C CA . GLN B 1 164 ? 12.859 -5.605 -15.484 1 93.12 164 GLN B CA 1
ATOM 2727 C C . GLN B 1 164 ? 13.109 -6.832 -14.609 1 93.12 164 GLN B C 1
ATOM 2729 O O . GLN B 1 164 ? 12.344 -7.105 -13.688 1 93.12 164 GLN B O 1
ATOM 2734 N N . PRO B 1 165 ? 14.234 -7.559 -14.977 1 94 165 PRO B N 1
ATOM 2735 C CA . PRO B 1 165 ? 14.531 -8.688 -14.094 1 94 165 PRO B CA 1
ATOM 2736 C C . PRO B 1 165 ? 14.719 -8.273 -12.641 1 94 165 PRO B C 1
ATOM 2738 O O . PRO B 1 165 ? 15.328 -7.234 -12.367 1 94 165 PRO B O 1
ATOM 2741 N N . HIS B 1 166 ? 14.133 -8.953 -11.742 1 96.31 166 HIS B N 1
ATOM 2742 C CA . HIS B 1 166 ? 14.266 -8.734 -10.305 1 96.31 166 HIS B CA 1
ATOM 2743 C C . HIS B 1 166 ? 14.055 -10.023 -9.523 1 96.31 166 HIS B C 1
ATOM 2745 O O . HIS B 1 166 ? 13.773 -11.07 -10.109 1 96.31 166 HIS B O 1
ATOM 2751 N N . GLY B 1 167 ? 14.367 -10 -8.242 1 96.12 167 GLY B N 1
ATOM 2752 C CA . GLY B 1 167 ? 14.258 -11.219 -7.461 1 96.12 167 GLY B CA 1
ATOM 2753 C C . GLY B 1 167 ? 14.148 -10.969 -5.969 1 96.12 167 GLY B C 1
ATOM 2754 O O . GLY B 1 167 ? 14.367 -9.844 -5.508 1 96.12 167 GLY B O 1
ATOM 2755 N N . TYR B 1 168 ? 13.758 -12.016 -5.281 1 96.94 168 TYR B N 1
ATOM 2756 C CA . TYR B 1 168 ? 13.625 -12.016 -3.828 1 96.94 168 TYR B CA 1
ATOM 2757 C C . TYR B 1 168 ? 14.336 -13.219 -3.219 1 96.94 168 TYR B C 1
ATOM 2759 O O . TYR B 1 168 ? 14.273 -14.328 -3.766 1 96.94 168 TYR B O 1
ATOM 2767 N N . ARG B 1 169 ? 14.906 -13.023 -2.078 1 97.56 169 ARG B N 1
ATOM 2768 C CA . ARG B 1 169 ? 15.438 -14.203 -1.398 1 97.56 169 ARG B CA 1
ATOM 2769 C C . ARG B 1 169 ? 15.531 -13.969 0.105 1 97.56 169 ARG B C 1
ATOM 2771 O O . ARG B 1 169 ? 15.578 -12.82 0.561 1 97.56 169 ARG B O 1
ATOM 2778 N N . ASN B 1 170 ? 15.461 -15.031 0.845 1 98.19 170 ASN B N 1
ATOM 2779 C CA . ASN B 1 170 ? 15.648 -15.156 2.285 1 98.19 170 ASN B CA 1
ATOM 2780 C C . ASN B 1 170 ? 16.828 -16.062 2.619 1 98.19 170 ASN B C 1
ATOM 2782 O O . ASN B 1 170 ? 16.719 -17.281 2.576 1 98.19 170 ASN B O 1
ATOM 2786 N N . ARG B 1 171 ? 17.875 -15.469 3.025 1 96.94 171 ARG B N 1
ATOM 2787 C CA . ARG B 1 171 ? 19.078 -16.25 3.318 1 96.94 171 ARG B CA 1
ATOM 2788 C C . ARG B 1 171 ? 19.141 -16.609 4.797 1 96.94 171 ARG B C 1
ATOM 2790 O O . ARG B 1 171 ? 20.094 -17.25 5.238 1 96.94 171 ARG B O 1
ATOM 2797 N N . SER B 1 172 ? 18.203 -16.156 5.535 1 97.25 172 SER B N 1
ATOM 2798 C CA . SER B 1 172 ? 18.219 -16.391 6.977 1 97.25 172 SER B CA 1
ATOM 2799 C C . SER B 1 172 ? 17.547 -17.719 7.328 1 97.25 172 SER B C 1
ATOM 2801 O O . SER B 1 172 ? 17.078 -18.438 6.445 1 97.25 172 SER B O 1
ATOM 2803 N N . ASP B 1 173 ? 17.484 -18.062 8.672 1 97.38 173 ASP B N 1
ATOM 2804 C CA . ASP B 1 173 ? 16.891 -19.312 9.172 1 97.38 173 ASP B CA 1
ATOM 2805 C C . ASP B 1 173 ? 15.492 -19.078 9.711 1 97.38 173 ASP B C 1
ATOM 2807 O O . ASP B 1 173 ? 14.906 -19.953 10.344 1 97.38 173 ASP B O 1
ATOM 2811 N N . SER B 1 174 ? 15 -17.891 9.523 1 97.81 174 SER B N 1
ATOM 2812 C CA . SER B 1 174 ? 13.641 -17.531 9.93 1 97.81 174 SER B CA 1
ATOM 2813 C C . SER B 1 174 ? 12.852 -16.938 8.773 1 97.81 174 SER B C 1
ATOM 2815 O O . SER B 1 174 ? 13.438 -16.391 7.828 1 97.81 174 SER B O 1
ATOM 2817 N N . PRO B 1 175 ? 11.578 -17.031 8.758 1 97.88 175 PRO B N 1
ATOM 2818 C CA . PRO B 1 175 ? 10.781 -16.453 7.668 1 97.88 175 PRO B CA 1
ATOM 2819 C C . PRO B 1 175 ? 10.953 -14.945 7.547 1 97.88 175 PRO B C 1
ATOM 2821 O O . PRO B 1 175 ? 11.133 -14.258 8.555 1 97.88 175 PRO B O 1
ATOM 2824 N N . VAL B 1 176 ? 10.969 -14.5 6.336 1 98.25 176 VAL B N 1
ATOM 2825 C CA . VAL B 1 176 ? 10.906 -13.078 6.023 1 98.25 176 VAL B CA 1
ATOM 2826 C C . VAL B 1 176 ? 9.5 -12.719 5.531 1 98.25 176 VAL B C 1
ATOM 2828 O O . VAL B 1 176 ? 8.93 -13.43 4.707 1 98.25 176 VAL B O 1
ATOM 2831 N N . VAL B 1 177 ? 8.906 -11.672 6.047 1 97.94 177 VAL B N 1
ATOM 2832 C CA . VAL B 1 177 ? 7.562 -11.234 5.684 1 97.94 177 VAL B CA 1
ATOM 2833 C C . VAL B 1 177 ? 7.609 -9.82 5.125 1 97.94 177 VAL B C 1
ATOM 2835 O O . VAL B 1 177 ? 8.281 -8.945 5.684 1 97.94 177 VAL B O 1
ATOM 2838 N N . PHE B 1 178 ? 6.992 -9.609 3.992 1 98.19 178 PHE B N 1
ATOM 2839 C CA . PHE B 1 178 ? 6.953 -8.266 3.424 1 98.19 178 PHE B CA 1
ATOM 2840 C C . PHE B 1 178 ? 5.652 -8.031 2.668 1 98.19 178 PHE B C 1
ATOM 2842 O O . PHE B 1 178 ? 4.961 -8.984 2.301 1 98.19 178 PHE B O 1
ATOM 2849 N N . TYR B 1 179 ? 5.258 -6.777 2.531 1 98.38 179 TYR B N 1
ATOM 2850 C CA . TYR B 1 179 ? 4.125 -6.363 1.711 1 98.38 179 TYR B CA 1
ATOM 2851 C C . TYR B 1 179 ? 4.574 -6.012 0.298 1 98.38 179 TYR B C 1
ATOM 2853 O O . TYR B 1 179 ? 5.621 -5.387 0.111 1 98.38 179 TYR B O 1
ATOM 2861 N N . ASN B 1 180 ? 3.859 -6.426 -0.634 1 98.06 180 ASN B N 1
ATOM 2862 C CA . ASN B 1 180 ? 4.113 -6.129 -2.039 1 98.06 180 ASN B CA 1
ATOM 2863 C C . ASN B 1 180 ? 2.875 -5.551 -2.721 1 98.06 180 ASN B C 1
ATOM 2865 O O . ASN B 1 180 ? 1.861 -6.238 -2.865 1 98.06 180 ASN B O 1
ATOM 2869 N N . LEU B 1 181 ? 2.92 -4.32 -3.018 1 98.44 181 LEU B N 1
ATOM 2870 C CA . LEU B 1 181 ? 1.894 -3.662 -3.816 1 98.44 181 LEU B CA 1
ATOM 2871 C C . LEU B 1 181 ? 2.299 -3.607 -5.285 1 98.44 181 LEU B C 1
ATOM 2873 O O . LEU B 1 181 ? 3.352 -3.062 -5.621 1 98.44 181 LEU B O 1
ATOM 2877 N N . ILE B 1 182 ? 1.512 -4.188 -6.152 1 97 182 ILE B N 1
ATOM 2878 C CA . ILE B 1 182 ? 1.771 -4.207 -7.586 1 97 182 ILE B CA 1
ATOM 2879 C C . ILE B 1 182 ? 0.787 -3.281 -8.297 1 97 182 ILE B C 1
ATOM 2881 O O . ILE B 1 182 ? -0.427 -3.486 -8.234 1 97 182 ILE B O 1
ATOM 2885 N N . HIS B 1 183 ? 1.314 -2.295 -8.906 1 97.06 183 HIS B N 1
ATOM 2886 C CA . HIS B 1 183 ? 0.513 -1.349 -9.672 1 97.06 183 HIS B CA 1
ATOM 2887 C C . HIS B 1 183 ? 0.586 -1.649 -11.164 1 97.06 183 HIS B C 1
ATOM 2889 O O . HIS B 1 183 ? 1.676 -1.812 -11.719 1 97.06 183 HIS B O 1
ATOM 2895 N N . TYR B 1 184 ? -0.542 -1.755 -11.758 1 94.88 184 TYR B N 1
ATOM 2896 C CA . TYR B 1 184 ? -0.652 -2.014 -13.188 1 94.88 184 TYR B CA 1
ATOM 2897 C C . TYR B 1 184 ? -1.016 -0.742 -13.945 1 94.88 184 TYR B C 1
ATOM 2899 O O . TYR B 1 184 ? -1.955 -0.035 -13.57 1 94.88 184 TYR B O 1
ATOM 2907 N N . PRO B 1 185 ? -0.238 -0.503 -14.945 1 87.88 185 PRO B N 1
ATOM 2908 C CA . PRO B 1 185 ? -0.537 0.708 -15.719 1 87.88 185 PRO B CA 1
ATOM 2909 C C . PRO B 1 185 ? -1.91 0.659 -16.375 1 87.88 185 PRO B C 1
ATOM 2911 O O . PRO B 1 185 ? -2.389 -0.42 -16.734 1 87.88 185 PRO B O 1
ATOM 2914 N N . ALA B 1 186 ? -2.635 1.873 -16.453 1 78 186 ALA B N 1
ATOM 2915 C CA . ALA B 1 186 ? -3.949 1.96 -17.078 1 78 186 ALA B CA 1
ATOM 2916 C C . ALA B 1 186 ? -3.869 1.626 -18.562 1 78 186 ALA B C 1
ATOM 2918 O O . ALA B 1 186 ? -2.846 1.867 -19.203 1 78 186 ALA B O 1
#

Radius of gyration: 21.98 Å; Cα contacts (8 Å, |Δi|>4): 828; chains: 2; bounding box: 44×68×54 Å

pLDDT: mean 92.53, std 7.53, range [56.59, 98.62]

Organism: NCBI:txid84158

Solvent-accessible surface area (backbone atoms only — not comparable to full-atom values): 19073 Å² total; per-residue (Å²): 107,70,65,47,35,49,48,31,11,52,43,52,49,50,53,35,57,75,71,66,45,50,60,66,54,43,19,67,53,26,74,43,55,45,69,56,53,51,31,26,50,68,52,73,42,54,60,35,65,69,53,44,44,33,44,19,53,41,69,73,50,55,54,42,66,48,66,43,80,75,74,72,89,57,100,59,66,48,80,34,48,45,87,79,46,53,38,55,36,58,72,43,55,43,33,42,13,70,64,41,58,60,43,84,93,64,36,35,30,33,30,41,37,34,33,31,55,62,26,71,47,76,42,73,49,43,58,86,66,24,32,36,38,38,36,27,65,36,47,58,38,32,39,32,50,89,90,39,80,42,82,34,48,57,52,28,29,39,36,36,70,36,43,39,61,33,30,45,34,21,86,47,91,53,59,23,32,30,37,42,32,42,35,49,63,131,107,70,65,46,34,49,47,31,11,52,44,51,48,49,52,35,55,74,69,66,45,50,60,64,55,44,19,67,52,26,73,43,54,44,67,56,52,51,31,26,50,68,52,73,41,54,59,35,67,68,52,44,44,33,44,19,53,42,69,71,51,55,55,42,67,48,67,44,79,75,76,72,89,56,100,59,66,49,79,32,48,44,87,80,46,55,38,55,37,60,72,42,54,43,33,42,14,70,63,40,56,59,43,83,93,64,35,35,30,34,29,41,38,35,32,30,55,62,27,71,47,75,42,71,49,44,61,85,67,26,33,37,39,36,35,27,67,36,49,59,40,32,38,32,50,88,90,38,79,40,81,35,48,56,52,29,28,40,35,36,71,36,43,38,61,34,30,44,33,20,87,48,91,54,58,23,33,30,38,42,33,42,36,51,64,132

Foldseek 3Di:
DQVLLQLLLVLLVVLCVVVPHDLVRLCVLLVNDSVVNVCSNVSNFWDFLQSLLSSCLSSVHDSVSSRDPPDPDDPDDDDDDQVVQWDGTRVAQKIKGFGAQDDPVVQKTKIKMKGAAWDKDKHAAGPPPKKKKKAWADDWKWKADPRDTDIDHHGDIDMDRRRHIMMIGHNDNGMTIMMMMIGHDD/DQVLLQLLLVLLVVLCVVVVHDLVRLCVLLVNDSVVNVCSNVSNFWDFLQSLLSSCLSSVHDSVSSRDDDDPPDPDDDDADQVVQWDGTRVAQKIKGFGAQDDPVVQKTKIKMKGAAWDKDKHAAGPPPKKKKKAWADDWKWKADPNDTDIDHHGDIDMDRRRHIMMIGHNDNGMTIMMMMIGHDD

Secondary structure (DSSP, 8-state):
-HHHHHHHHHHHHHHHHHHT--HHHHHHHHT--HHHHHHHHTT-----HHHHHHHHHHTT--THHHHSPPPP--SS-EEE-HHHH-B-GGG-SEEEEEEE---TTT-EEEEEEEEPTT-EEEEPP-STT-EEEEEEEES-EEEEETTEEEEE-TT-EEEEESSS-EEEE--SSS-EEEEEEEEPP-/-HHHHHHHHHHHHHHHHHHT--HHHHHHHHT--HHHHHHHHTT-----HHHHHHHHHHTT--THHHHSPPPP--SS-EEE-HHHH-B-GGG-SEEEEEEEEEETTTTEEEEEEEEPTT-EEEEPP-STT-EEEEEEEES-EEEEETTEEEEE-TT-EEEEESSS-EEEE--SSS-EEEEEEEEPP-

InterPro domains:
  IPR001387 Cro/C1-type, helix-turn-helix domain [PF01381] (12-65)
  IPR001387 Cro/C1-type, helix-turn-helix domain [PS50943] (12-66)
  IPR001387 Cro/C1-type, helix-turn-helix domain [SM00530] (11-66)
  IPR001387 Cro/C1-type, helix-turn-helix domain [cd00093] (12-66)
  IPR010982 Lambda repressor-like, DNA-binding domain superfamily [G3DSA:1.10.260.40] (1-73)
  IPR010982 Lambda repressor-like, DNA-binding domain superfamily [SSF47413] (3-73)
  IPR011051 RmlC-like cupin domain superfamily [SSF51182] (51-185)
  IPR013096 Cupin 2, conserved barrel [PF07883] (113-180)
  IPR014710 RmlC-like jelly roll fold [G3DSA:2.60.120.10] (94-186)
  IPR050807 Transcriptional regulator/dioxygenase, bacterial-type [PTHR46797] (1-176)

Nearest PDB structures (foldseek):
  1y9q-assembly1_A-2  TM=9.023E-01  e=4.349E-22  Vibrio cholerae
  6b8w-assembly1_B  TM=9.699E-01  e=4.419E-14  Enterobacter cloacae subsp. cloacae ATCC 13047
  5wse-assembly1_D  TM=8.734E-01  e=2.564E-09  Thermotoga maritima MSB8
  8awn-assembly1_A-2  TM=7.945E-01  e=3.858E-09  Thermotoga maritima
  4rd7-assembly1_A-2  TM=7.818E-01  e=2.893E-07  Salinispora arenicola CNS-205